Protein AF-A0A800AKM1-F1 (afdb_monomer)

Mean predicted aligned error: 8.2 Å

Solvent-accessible surface area (backbone atoms only — not comparable to full-atom values): 14884 Å² total; per-residue (Å²): 132,35,67,50,75,51,67,77,38,94,88,41,55,64,70,15,42,35,46,39,37,34,34,25,78,61,28,15,36,82,91,39,44,67,46,54,63,20,45,34,37,32,34,40,69,35,81,73,44,65,66,60,54,80,72,80,55,94,76,37,66,27,38,60,58,24,39,30,32,29,85,28,38,51,48,81,58,61,96,86,39,50,64,73,61,65,29,60,62,60,44,66,79,88,56,79,90,88,90,61,60,23,49,79,62,68,35,78,91,68,40,27,38,55,48,74,64,94,48,16,32,39,18,38,38,55,48,52,96,59,78,55,46,80,48,75,54,68,65,62,72,52,56,74,61,56,70,59,29,57,78,68,75,43,81,80,78,78,84,47,78,48,77,46,79,39,72,83,67,92,68,99,74,85,71,73,49,76,47,68,15,40,42,49,62,89,60,86,48,53,68,74,65,45,76,49,74,62,96,29,20,38,37,38,38,37,52,42,98,82,79,40,56,33,38,40,38,34,41,37,87,97,52,72,63,21,60,56,98,90,45,76,46,65,48,35,28,40,39,34,48,80,94,46,75,48,77,36,68,47,75,82,88,82,133

Sequence (255 aa):
MGIGLRRQHFLDAAENVQIRFKSSPFGRQSHGHDPHNSFTLNAYGDALLVNCVYRDWHGSDFHTKWCWSTKAHNAMLVNGEGQKPHSPDPFGNIVAWDFQEGADYAAESTQSLALEQEKAGVMIHYSAPEPLCFRQWSGYEPEIDEDYLESTNRPGFPMQWHLEASTSTKHEYMFVLTVLRLYRKGQQLESAPQTEQNDTAILLRVPSADDAMVTIALRKPGVTQASISGLEFTHFAIARKGEQEWRLAGKQVGE

Radius of gyration: 19.57 Å; Cα contacts (8 Å, |Δi|>4): 539; chains: 1; bounding box: 41×42×56 Å

Foldseek 3Di:
DDKDWDWPDDPALQAIKIKIADQDLQACADVNLAHHRFMWIDGRNGGEADFQADDLDPPDPQNPVPNSANQRTRDDDDVNHGDDGNDRHRDDDDFDDDDAAFDDDDDLVQQWDKDDDDWKIKIKHKDWPDRWDKDKDKAGVVHDPVVSCVVVVHDDDDIDMGMDTHDPDDDPDIDMDIHIHMGTPPDHGDDDWDWDDDPFWIWIWGQHPVRWIKIKIATDPPHQWGDDPHDIDRARMWIDTDPDIDGGHGDPPDD

Structure (mmCIF, N/CA/C/O backbone):
data_AF-A0A800AKM1-F1
#
_entry.id   AF-A0A800AKM1-F1
#
loop_
_atom_site.group_PDB
_atom_site.id
_atom_site.type_symbol
_atom_site.label_atom_id
_atom_site.label_alt_id
_atom_site.label_comp_id
_atom_site.label_asym_id
_atom_site.label_entity_id
_atom_site.label_seq_id
_atom_site.pdbx_PDB_ins_code
_atom_site.Cartn_x
_atom_site.Cartn_y
_atom_site.Cartn_z
_atom_site.occupancy
_atom_site.B_iso_or_equiv
_atom_site.auth_seq_id
_atom_site.auth_comp_id
_atom_site.auth_asym_id
_atom_site.auth_atom_id
_atom_site.pdbx_PDB_model_num
ATOM 1 N N . MET A 1 1 ? -15.721 -7.445 -12.179 1.00 37.81 1 MET A N 1
ATOM 2 C CA . MET A 1 1 ? -14.581 -6.513 -12.053 1.00 37.81 1 MET A CA 1
ATOM 3 C C . MET A 1 1 ? -14.705 -5.844 -10.690 1.00 37.81 1 MET A C 1
ATOM 5 O O . MET A 1 1 ? -15.687 -5.149 -10.486 1.00 37.81 1 MET A O 1
ATOM 9 N N . GLY A 1 2 ? -13.822 -6.136 -9.732 1.00 39.88 2 GLY A N 1
ATOM 10 C CA . GLY A 1 2 ? -13.833 -5.498 -8.408 1.00 39.88 2 GLY A CA 1
ATOM 11 C C . GLY A 1 2 ? -12.646 -4.550 -8.280 1.00 39.88 2 GLY A C 1
ATOM 12 O O . GLY A 1 2 ? -11.602 -4.900 -7.738 1.00 39.88 2 GLY A O 1
ATOM 13 N N . ILE A 1 3 ? -12.779 -3.376 -8.892 1.00 49.47 3 ILE A N 1
ATOM 14 C CA . ILE A 1 3 ? -11.797 -2.293 -8.807 1.00 49.47 3 ILE A CA 1
ATOM 15 C C . ILE A 1 3 ? -12.476 -1.163 -8.044 1.00 49.47 3 ILE A C 1
ATOM 17 O O . ILE A 1 3 ? -13.480 -0.626 -8.506 1.00 49.47 3 ILE A O 1
ATOM 21 N N . GLY A 1 4 ? -11.939 -0.824 -6.876 1.00 42.06 4 GLY A N 1
ATOM 22 C CA . GLY A 1 4 ? -12.316 0.387 -6.160 1.00 42.06 4 GLY A CA 1
ATOM 23 C C . GLY A 1 4 ? -11.470 1.539 -6.681 1.00 42.06 4 GLY A C 1
ATOM 24 O O . GLY A 1 4 ? -10.244 1.467 -6.626 1.00 42.06 4 GLY A O 1
ATOM 25 N N . LEU A 1 5 ? -12.105 2.585 -7.203 1.00 45.66 5 LEU A N 1
ATOM 26 C CA . LEU A 1 5 ? -11.439 3.840 -7.527 1.00 45.66 5 LEU A CA 1
ATOM 27 C C . LEU A 1 5 ? -12.158 4.964 -6.796 1.00 45.66 5 LEU A C 1
ATOM 29 O O . LEU A 1 5 ? -13.347 5.176 -7.022 1.00 45.66 5 LEU A O 1
ATOM 33 N N . ARG A 1 6 ? -11.434 5.704 -5.961 1.00 48.22 6 ARG A N 1
ATOM 34 C CA . ARG A 1 6 ? -11.946 6.936 -5.355 1.00 48.22 6 ARG A CA 1
ATOM 35 C C . ARG A 1 6 ? -11.083 8.103 -5.803 1.00 48.22 6 ARG A C 1
ATOM 37 O O . ARG A 1 6 ? -9.862 7.983 -5.834 1.00 48.22 6 ARG A O 1
ATOM 44 N N . ARG A 1 7 ? -11.738 9.200 -6.174 1.00 52.03 7 ARG A N 1
ATOM 45 C CA . ARG A 1 7 ? -11.140 10.501 -6.487 1.00 52.03 7 ARG A CA 1
ATOM 46 C C . ARG A 1 7 ? -11.876 11.556 -5.678 1.00 52.03 7 ARG A C 1
ATOM 48 O O . ARG A 1 7 ? -13.099 11.465 -5.580 1.00 52.03 7 ARG A O 1
ATOM 55 N N . GLN A 1 8 ? -11.155 12.508 -5.098 1.00 44.38 8 GLN A N 1
ATOM 56 C CA . GLN A 1 8 ? -11.785 13.606 -4.355 1.00 44.38 8 GLN A CA 1
ATOM 57 C C . GLN A 1 8 ? -12.126 14.792 -5.265 1.00 44.38 8 GLN A C 1
ATOM 59 O O . GLN A 1 8 ? -13.201 15.367 -5.130 1.00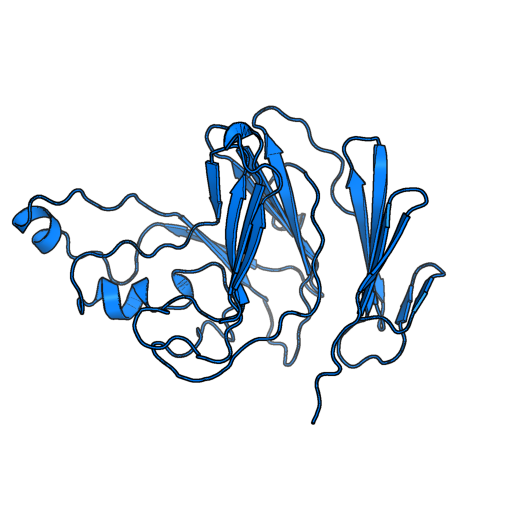 44.38 8 GLN A O 1
ATOM 64 N N . HIS A 1 9 ? -11.285 15.081 -6.265 1.00 54.66 9 HIS A N 1
ATOM 65 C CA . HIS A 1 9 ? -11.492 16.191 -7.196 1.00 54.66 9 HIS A CA 1
ATOM 66 C C . HIS A 1 9 ? -11.367 15.711 -8.644 1.00 54.66 9 HIS A C 1
ATOM 68 O O . HIS A 1 9 ? -10.367 15.123 -9.048 1.00 54.66 9 HIS A O 1
ATOM 74 N N . PHE A 1 10 ? -12.420 15.926 -9.436 1.00 57.34 10 PHE A N 1
ATOM 75 C CA . PHE A 1 10 ? -12.497 15.428 -10.815 1.00 57.34 10 PHE A CA 1
ATOM 76 C C . PHE A 1 10 ? -11.868 16.368 -11.850 1.00 57.34 10 PHE A C 1
ATOM 78 O O . PHE A 1 10 ? -11.570 15.925 -12.956 1.00 57.34 10 PHE A O 1
ATOM 85 N N . LEU A 1 11 ? -11.706 17.647 -11.502 1.00 64.50 11 LEU A N 1
ATOM 86 C CA . LEU A 1 11 ? -11.365 18.712 -12.449 1.00 64.50 11 LEU A CA 1
ATOM 87 C C . LEU A 1 11 ? -9.939 19.245 -12.286 1.00 64.50 11 LEU A C 1
ATOM 89 O O . LEU A 1 11 ? -9.427 19.848 -13.223 1.00 64.50 11 LEU A O 1
ATOM 93 N N . ASP A 1 12 ? -9.296 18.995 -11.144 1.00 73.81 12 ASP A N 1
ATOM 94 C CA . ASP A 1 12 ? -7.934 19.449 -10.875 1.00 73.81 12 ASP A CA 1
ATOM 95 C C . ASP A 1 12 ? -7.101 18.327 -10.251 1.00 73.81 12 ASP A C 1
ATOM 97 O O . ASP A 1 12 ? -7.415 17.818 -9.173 1.00 73.81 12 ASP A O 1
ATOM 101 N N . ALA A 1 13 ? -6.038 17.926 -10.948 1.00 70.88 13 ALA A N 1
ATOM 102 C CA . ALA A 1 13 ? -5.114 16.909 -10.467 1.00 70.88 13 ALA A CA 1
ATOM 103 C C . ALA A 1 13 ? -4.298 17.390 -9.257 1.00 70.88 13 ALA A C 1
ATOM 105 O O . ALA A 1 13 ? -3.941 16.556 -8.426 1.00 70.88 13 ALA A O 1
ATOM 106 N N . ALA A 1 14 ? -4.046 18.698 -9.130 1.00 80.94 14 ALA A N 1
ATOM 107 C CA . ALA A 1 14 ? -3.310 19.284 -8.009 1.00 80.94 14 ALA A CA 1
ATOM 108 C C . ALA A 1 14 ? -4.077 19.188 -6.681 1.00 80.94 14 ALA A C 1
ATOM 110 O O . ALA A 1 14 ? -3.456 19.171 -5.623 1.00 80.94 14 ALA A O 1
ATOM 111 N N . GLU A 1 15 ? -5.402 19.047 -6.737 1.00 81.69 15 GLU A N 1
ATOM 112 C CA . GLU A 1 15 ? -6.273 18.841 -5.573 1.00 81.69 15 GLU A CA 1
ATOM 113 C C . GLU A 1 15 ? -6.705 17.378 -5.414 1.00 81.69 15 GLU A C 1
ATOM 115 O O . GLU A 1 15 ? -7.356 17.002 -4.442 1.00 81.69 15 GLU A O 1
ATOM 120 N N . ASN A 1 16 ? -6.378 16.515 -6.376 1.00 82.25 16 ASN A N 1
ATOM 121 C CA . ASN A 1 16 ? -6.933 15.174 -6.406 1.00 82.25 16 ASN A CA 1
ATOM 122 C C . ASN A 1 16 ? -6.105 14.178 -5.588 1.00 82.25 16 ASN A C 1
ATOM 124 O O . ASN A 1 16 ? -4.921 13.960 -5.839 1.00 82.25 16 ASN A O 1
ATOM 128 N N . VAL A 1 17 ? -6.795 13.465 -4.702 1.00 84.00 17 VAL A N 1
ATOM 129 C CA . VAL A 1 17 ? -6.324 12.222 -4.091 1.00 84.00 17 VAL A CA 1
ATOM 130 C C . VAL A 1 17 ? -6.993 11.044 -4.786 1.00 84.00 17 VAL A C 1
ATOM 132 O O . VAL A 1 17 ? -8.223 10.971 -4.858 1.00 84.00 17 VAL A O 1
ATOM 135 N N . GLN A 1 18 ? -6.186 10.106 -5.276 1.00 85.56 18 GLN A N 1
ATOM 136 C CA . GLN A 1 18 ? -6.641 8.895 -5.940 1.00 85.56 18 GLN A CA 1
ATOM 137 C C . GLN A 1 18 ? -6.037 7.647 -5.302 1.00 85.56 18 GLN A C 1
ATOM 139 O O . GLN A 1 18 ? -4.836 7.410 -5.402 1.00 85.56 18 GLN A O 1
ATOM 144 N N . ILE A 1 19 ? -6.905 6.782 -4.779 1.00 84.25 19 ILE A N 1
ATOM 145 C CA . ILE A 1 19 ? -6.558 5.394 -4.472 1.00 84.25 19 ILE A CA 1
ATOM 146 C C . ILE A 1 19 ? -7.228 4.461 -5.475 1.00 84.25 19 ILE A C 1
ATOM 148 O O . ILE A 1 19 ? -8.405 4.621 -5.825 1.00 84.25 19 ILE A O 1
ATOM 152 N N . ARG A 1 20 ? -6.468 3.476 -5.944 1.00 84.12 20 ARG A N 1
ATOM 153 C CA . ARG A 1 20 ? -6.986 2.329 -6.688 1.00 84.12 20 ARG A CA 1
ATOM 154 C C . ARG A 1 20 ? -6.748 1.095 -5.845 1.00 84.12 20 ARG A C 1
ATOM 156 O O . ARG A 1 20 ? -5.619 0.884 -5.432 1.00 84.12 20 ARG A O 1
ATOM 163 N N . PHE A 1 21 ? -7.774 0.279 -5.654 1.00 82.75 21 PHE A N 1
ATOM 164 C CA . PHE A 1 21 ? -7.654 -1.038 -5.041 1.00 82.75 21 PHE A CA 1
ATOM 165 C C . PHE A 1 21 ? -8.191 -2.101 -5.985 1.00 82.75 21 PHE A C 1
ATOM 167 O O . PHE A 1 21 ? -9.214 -1.886 -6.648 1.00 82.75 21 PHE A O 1
ATOM 174 N N . LYS A 1 22 ? -7.544 -3.263 -6.021 1.00 80.81 22 LYS A N 1
ATOM 175 C CA . LYS A 1 22 ? -8.026 -4.409 -6.790 1.00 80.81 22 LYS A CA 1
ATOM 176 C C . LYS A 1 22 ? -8.405 -5.568 -5.879 1.00 80.81 22 LYS A C 1
ATOM 178 O O . LYS A 1 22 ? -7.569 -6.112 -5.177 1.00 80.81 22 LYS A O 1
ATOM 183 N N . SER A 1 23 ? -9.646 -6.027 -5.992 1.00 77.69 23 SER A N 1
ATOM 184 C CA . SER A 1 23 ? -10.127 -7.287 -5.418 1.00 77.69 23 SER A CA 1
ATOM 185 C C . SER A 1 23 ? -11.140 -7.890 -6.385 1.00 77.69 23 SER A C 1
ATOM 187 O O . SER A 1 23 ? -12.308 -7.512 -6.410 1.00 77.69 23 SER A O 1
ATOM 189 N N . SER A 1 24 ? -10.669 -8.731 -7.305 1.00 72.00 24 SER A N 1
ATOM 190 C CA . SER A 1 24 ? -11.474 -9.199 -8.437 1.00 72.00 24 SER A CA 1
ATOM 191 C C . SER A 1 24 ? -11.933 -10.648 -8.246 1.00 72.00 24 SER A C 1
ATOM 193 O O . SER A 1 24 ? -11.120 -11.478 -7.868 1.00 72.00 24 SER A O 1
ATOM 195 N N . PRO A 1 25 ? -13.170 -11.019 -8.615 1.00 67.44 25 PRO A N 1
ATOM 196 C CA . PRO A 1 25 ? -13.551 -12.431 -8.694 1.00 67.44 25 PRO A CA 1
ATOM 197 C C . PRO A 1 25 ? -12.937 -13.154 -9.910 1.00 67.44 25 PRO A C 1
ATOM 199 O O . PRO A 1 25 ? -13.100 -14.356 -10.051 1.00 67.44 25 PRO A O 1
ATOM 202 N N . PHE A 1 26 ? -12.255 -12.430 -10.806 1.00 68.25 26 PHE A N 1
ATOM 203 C CA . PHE A 1 26 ? -11.661 -12.966 -12.042 1.00 68.25 26 PHE A CA 1
ATOM 204 C C . PHE A 1 26 ? -10.155 -13.245 -11.936 1.00 68.25 26 PHE A C 1
ATOM 206 O O . PHE A 1 26 ? -9.472 -13.374 -12.954 1.00 68.25 26 PHE A O 1
ATOM 213 N N . GLY A 1 27 ? -9.612 -13.272 -10.721 1.00 73.19 27 GLY A N 1
ATOM 214 C CA . GLY A 1 27 ? -8.198 -13.556 -10.544 1.00 73.19 27 GL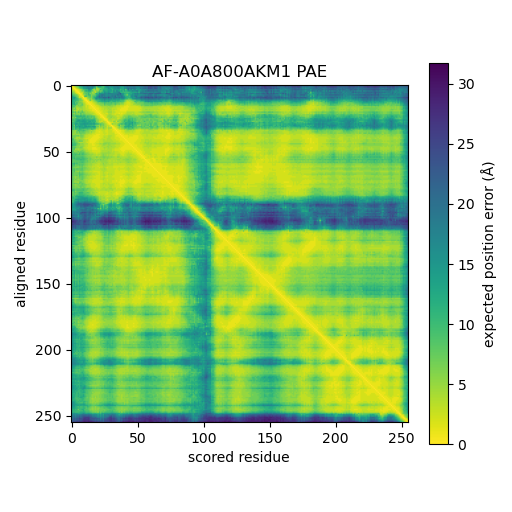Y A CA 1
ATOM 215 C C . GLY A 1 27 ? -7.267 -12.491 -11.146 1.00 73.19 27 GLY A C 1
ATOM 216 O O . GLY A 1 27 ? -7.590 -11.295 -11.266 1.00 73.19 27 GLY A O 1
ATOM 217 N N . ARG A 1 28 ? -6.111 -12.981 -11.597 1.00 78.88 28 ARG A N 1
ATOM 218 C CA . ARG A 1 28 ? -5.013 -12.247 -12.242 1.00 78.88 28 ARG A CA 1
ATOM 219 C C . ARG A 1 28 ? -4.829 -12.628 -13.716 1.00 78.88 28 ARG A C 1
ATOM 221 O O . ARG A 1 28 ? -3.725 -12.586 -14.254 1.00 78.88 28 ARG A O 1
ATOM 228 N N . GLN A 1 29 ? -5.901 -13.083 -14.358 1.00 70.12 29 GLN A N 1
ATOM 229 C CA . GLN A 1 29 ? -5.844 -13.637 -15.710 1.00 70.12 29 GLN A CA 1
ATOM 230 C C . GLN A 1 29 ? -5.516 -12.591 -16.779 1.00 70.12 29 GLN A C 1
ATOM 232 O O . GLN A 1 29 ? -5.869 -11.416 -16.653 1.00 70.12 29 GLN A O 1
ATOM 237 N N . SER A 1 30 ? -4.915 -13.056 -17.882 1.00 76.00 30 SER A N 1
ATOM 238 C CA . SER A 1 30 ? -4.600 -12.232 -19.056 1.00 76.00 30 SER A CA 1
ATOM 239 C C . SER A 1 30 ? -3.842 -10.957 -18.645 1.00 76.00 30 SER A C 1
ATOM 241 O O . SER A 1 30 ? -2.867 -11.051 -17.908 1.00 76.00 30 SER A O 1
ATOM 243 N N . HIS A 1 31 ? -4.297 -9.776 -19.063 1.00 70.19 31 HIS A N 1
ATOM 244 C CA . HIS A 1 31 ? -3.697 -8.478 -18.735 1.00 70.19 31 HIS A CA 1
ATOM 245 C C . HIS A 1 31 ? -3.931 -8.001 -17.291 1.00 70.19 31 HIS A C 1
ATOM 247 O O . HIS A 1 31 ? -3.499 -6.913 -16.920 1.00 70.19 31 HIS A O 1
ATOM 253 N N . GLY A 1 32 ? -4.619 -8.778 -16.455 1.00 67.06 32 GLY A N 1
ATOM 254 C CA . GLY A 1 32 ? -4.930 -8.424 -15.075 1.00 67.06 32 GLY A CA 1
ATOM 255 C C . GLY A 1 32 ? -3.815 -8.750 -14.083 1.00 67.06 32 GLY A C 1
ATOM 256 O O . GLY A 1 32 ? -4.123 -9.371 -13.071 1.00 67.06 32 GLY A O 1
ATOM 257 N N . HIS A 1 33 ? -2.567 -8.343 -14.328 1.00 75.50 33 HIS A N 1
ATOM 258 C CA . HIS A 1 33 ? -1.404 -8.791 -13.541 1.00 75.50 33 HIS A CA 1
ATOM 259 C C . HIS A 1 33 ? -1.459 -8.411 -12.054 1.00 75.50 33 HIS A C 1
ATOM 261 O O . HIS A 1 33 ? -0.964 -9.171 -11.223 1.00 75.50 33 HIS A O 1
ATOM 267 N N . ASP A 1 34 ? -2.088 -7.285 -11.711 1.00 80.88 34 ASP A N 1
ATOM 268 C CA . ASP A 1 34 ? -2.180 -6.792 -10.336 1.00 80.88 34 ASP A CA 1
ATOM 269 C C . ASP A 1 34 ? -2.697 -7.885 -9.375 1.00 80.88 34 ASP A C 1
ATOM 271 O O . ASP A 1 34 ? -3.777 -8.447 -9.628 1.00 80.88 34 ASP A O 1
ATOM 275 N N . PRO A 1 35 ? -1.967 -8.202 -8.287 1.00 84.06 35 PRO A N 1
ATOM 276 C CA . PRO A 1 35 ? -2.413 -9.150 -7.279 1.00 84.06 35 PRO A CA 1
ATOM 277 C C . PRO A 1 35 ? -3.640 -8.617 -6.545 1.00 84.06 35 PRO A C 1
ATOM 279 O O . PRO A 1 35 ? -3.915 -7.414 -6.511 1.00 84.06 35 PRO A O 1
ATOM 282 N N . HIS A 1 36 ? -4.410 -9.523 -5.960 1.00 83.38 36 HIS A N 1
ATOM 283 C CA . HIS A 1 36 ? -5.564 -9.139 -5.167 1.00 83.38 36 HIS A CA 1
ATOM 284 C C . HIS A 1 36 ? -5.126 -8.415 -3.905 1.00 83.38 36 HIS A C 1
ATOM 286 O O . HIS A 1 36 ? -4.078 -8.703 -3.333 1.00 83.38 36 HIS A O 1
ATOM 292 N N . ASN A 1 37 ? -5.953 -7.477 -3.479 1.00 83.38 37 ASN A N 1
ATOM 293 C CA . ASN A 1 37 ? -5.693 -6.551 -2.396 1.00 83.38 37 ASN A CA 1
ATOM 294 C C . ASN A 1 37 ? -4.449 -5.674 -2.597 1.00 83.38 37 ASN A C 1
ATOM 296 O O . ASN A 1 37 ? -3.893 -5.163 -1.628 1.00 83.38 37 ASN A O 1
ATOM 300 N N . SER A 1 38 ? -4.036 -5.478 -3.854 1.00 88.88 38 SER A N 1
ATOM 301 C CA . SER A 1 38 ? -3.050 -4.460 -4.200 1.00 88.88 38 SER A CA 1
ATOM 302 C C . SER A 1 38 ? -3.677 -3.082 -4.309 1.00 88.88 38 SER A C 1
ATOM 304 O O . SER A 1 38 ? -4.880 -2.943 -4.580 1.00 88.88 38 SER A O 1
ATOM 306 N N . PHE A 1 39 ? -2.840 -2.060 -4.145 1.00 90.19 39 PHE A N 1
ATOM 307 C CA . PHE A 1 39 ? -3.255 -0.682 -4.329 1.00 90.19 39 PHE A CA 1
ATOM 308 C C . PHE A 1 39 ? -2.201 0.204 -4.996 1.00 90.19 39 PHE A C 1
ATOM 310 O O . PHE A 1 39 ? -1.014 -0.106 -5.027 1.00 90.19 39 PHE A O 1
ATOM 317 N N . THR A 1 40 ? -2.659 1.333 -5.528 1.00 92.44 40 THR A N 1
ATOM 318 C CA . THR A 1 40 ? -1.804 2.454 -5.941 1.00 92.44 40 THR A CA 1
ATOM 319 C C . THR A 1 40 ? -2.355 3.746 -5.362 1.00 92.44 40 THR A C 1
ATOM 321 O O . THR A 1 40 ? -3.579 3.888 -5.250 1.00 92.44 40 THR A O 1
ATOM 324 N N . LEU A 1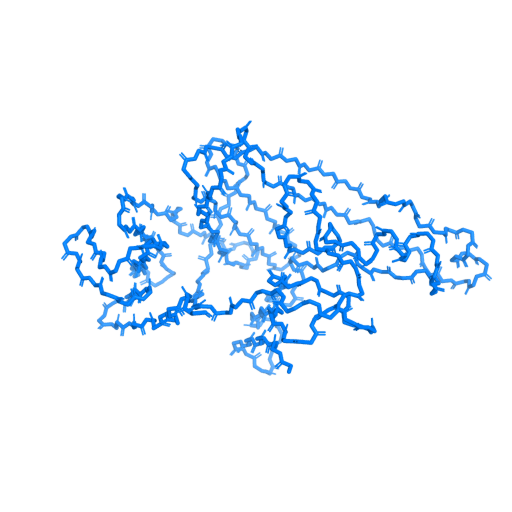 41 ? -1.476 4.698 -5.065 1.00 91.19 41 LEU A N 1
ATOM 325 C CA . LEU A 1 41 ? -1.813 5.973 -4.445 1.00 91.19 41 LEU A CA 1
ATOM 326 C C . LEU A 1 41 ? -1.177 7.132 -5.212 1.00 91.19 41 LEU A C 1
ATOM 328 O O . LEU A 1 41 ? 0.046 7.214 -5.317 1.00 91.19 41 LEU A O 1
ATOM 332 N N . ASN A 1 42 ? -2.020 8.040 -5.692 1.00 90.44 42 ASN A N 1
ATOM 333 C CA . ASN A 1 42 ? -1.612 9.337 -6.222 1.00 90.44 42 ASN A CA 1
ATOM 334 C C . ASN A 1 42 ? -2.249 10.434 -5.368 1.00 90.44 42 ASN A C 1
ATOM 336 O O . ASN A 1 42 ? -3.416 10.304 -4.984 1.00 90.44 42 ASN A O 1
ATOM 340 N N . ALA A 1 43 ? -1.527 11.515 -5.103 1.00 89.94 43 ALA A N 1
ATOM 341 C CA . ALA A 1 43 ? -2.051 12.657 -4.364 1.00 89.94 43 ALA A CA 1
ATOM 342 C C . ALA A 1 43 ? -1.441 13.959 -4.879 1.00 89.94 43 ALA A C 1
ATOM 344 O O . ALA A 1 43 ? -0.254 14.014 -5.187 1.00 89.94 43 ALA A O 1
ATOM 345 N N . TYR A 1 44 ? -2.273 14.993 -4.985 1.00 90.62 44 TYR A N 1
ATOM 346 C CA . TYR A 1 44 ? -1.887 16.364 -5.333 1.00 90.62 44 TYR A CA 1
ATOM 347 C C . TYR A 1 44 ? -1.004 16.488 -6.586 1.00 90.62 44 TYR A C 1
ATOM 349 O O . TYR A 1 44 ? -0.102 17.321 -6.672 1.00 90.62 44 TYR A O 1
ATOM 357 N N . GLY A 1 45 ? -1.275 15.645 -7.584 1.00 88.38 45 GLY A N 1
ATOM 358 C CA . GLY A 1 45 ? -0.558 15.622 -8.857 1.00 88.38 45 GLY A CA 1
ATOM 359 C C . GLY A 1 45 ? 0.684 14.728 -8.893 1.00 88.38 45 GLY A C 1
ATOM 360 O O . GLY A 1 45 ? 1.252 14.590 -9.975 1.00 88.38 45 GLY A O 1
ATOM 361 N N . ASP A 1 46 ? 1.052 14.086 -7.782 1.00 91.44 46 ASP A N 1
ATOM 362 C CA . ASP A 1 46 ? 2.192 13.171 -7.698 1.00 91.44 46 ASP A CA 1
ATOM 363 C C . ASP A 1 46 ? 1.765 11.708 -7.572 1.00 91.44 46 ASP A C 1
ATOM 365 O O . ASP A 1 46 ? 0.742 11.364 -6.969 1.00 91.44 46 ASP A O 1
ATOM 369 N N . ALA A 1 47 ? 2.602 10.833 -8.129 1.00 91.62 47 ALA A N 1
ATOM 370 C CA . ALA A 1 47 ? 2.494 9.393 -7.967 1.00 91.62 47 ALA A CA 1
ATOM 371 C C . ALA A 1 47 ? 3.342 8.951 -6.764 1.00 91.62 47 ALA A C 1
ATOM 373 O O . ALA A 1 47 ? 4.573 8.964 -6.823 1.00 91.62 47 ALA A O 1
ATOM 374 N N . LEU A 1 48 ? 2.670 8.593 -5.666 1.00 90.62 48 LEU A N 1
ATOM 375 C CA . LEU A 1 48 ? 3.314 8.281 -4.388 1.00 90.62 48 LEU A CA 1
ATOM 376 C C . LEU A 1 48 ? 3.621 6.787 -4.274 1.00 90.62 48 LEU A C 1
ATOM 378 O O . LEU A 1 48 ? 4.777 6.401 -4.150 1.00 90.62 48 LEU A O 1
ATOM 382 N N . LEU A 1 49 ? 2.591 5.938 -4.363 1.00 92.94 49 LEU A N 1
ATOM 383 C CA . LEU A 1 49 ? 2.727 4.480 -4.283 1.00 92.94 49 LEU A CA 1
ATOM 384 C C . LEU A 1 49 ? 2.289 3.870 -5.612 1.00 92.94 49 LEU A C 1
ATOM 386 O O . LEU A 1 49 ? 1.096 3.806 -5.925 1.00 92.94 49 LEU A O 1
ATOM 390 N N . VAL A 1 50 ? 3.265 3.455 -6.413 1.00 92.00 50 VAL A N 1
ATOM 391 C CA . VAL A 1 50 ? 3.067 2.983 -7.788 1.00 92.00 50 VAL A CA 1
ATOM 392 C C . VAL A 1 50 ? 3.318 1.485 -7.908 1.00 92.00 50 VAL A C 1
ATOM 394 O O . VAL A 1 50 ? 3.957 0.881 -7.051 1.00 92.00 50 VAL A O 1
ATOM 397 N N . ASN A 1 51 ? 2.825 0.883 -8.989 1.00 92.31 51 ASN A N 1
ATOM 398 C CA . ASN A 1 51 ? 3.260 -0.455 -9.378 1.00 92.31 51 ASN A CA 1
ATOM 399 C C . ASN A 1 51 ? 4.586 -0.351 -10.141 1.00 92.31 51 ASN A C 1
ATOM 401 O O . ASN A 1 51 ? 4.769 0.533 -10.981 1.00 92.31 51 ASN A O 1
ATOM 405 N N . CYS A 1 52 ? 5.483 -1.293 -9.889 1.00 90.56 52 CYS A N 1
ATOM 406 C CA . CYS A 1 52 ? 6.804 -1.368 -10.498 1.00 90.56 52 CYS A CA 1
ATOM 407 C C . CYS A 1 52 ? 6.799 -2.326 -11.693 1.00 90.56 52 CYS A C 1
ATOM 409 O O . CYS A 1 52 ? 7.438 -3.374 -11.682 1.00 90.56 52 CYS A O 1
ATOM 411 N N . VAL A 1 53 ? 5.993 -1.990 -12.705 1.00 90.50 53 VAL A N 1
ATOM 412 C CA . VAL A 1 53 ? 5.611 -2.897 -13.805 1.00 90.50 53 VAL A CA 1
ATOM 413 C C . VAL A 1 53 ? 5.857 -2.297 -15.192 1.00 90.50 53 VAL A C 1
ATOM 415 O O . VAL A 1 53 ? 5.089 -2.539 -16.128 1.00 90.50 53 VAL A O 1
ATOM 418 N N . TYR A 1 54 ? 6.930 -1.511 -15.346 1.00 89.38 54 TYR A N 1
ATOM 419 C CA . TYR A 1 54 ? 7.452 -1.205 -16.682 1.00 89.38 54 TYR A CA 1
ATOM 420 C C . TYR A 1 54 ? 7.687 -2.505 -17.450 1.00 89.38 54 TYR A C 1
ATOM 422 O O . TYR A 1 54 ? 7.934 -3.542 -16.848 1.00 89.38 54 TYR A O 1
ATOM 430 N N . ARG A 1 55 ? 7.554 -2.472 -18.776 1.00 88.62 55 ARG A N 1
ATOM 431 C CA . ARG A 1 55 ? 7.676 -3.670 -19.609 1.00 88.62 55 ARG A CA 1
ATOM 432 C C . ARG A 1 55 ? 8.630 -3.421 -20.758 1.00 88.62 55 ARG A C 1
ATOM 434 O O . ARG A 1 55 ? 8.390 -2.533 -21.585 1.00 88.62 55 ARG A O 1
ATOM 441 N N . ASP A 1 56 ? 9.658 -4.249 -20.809 1.00 89.88 56 ASP A N 1
ATOM 442 C CA . ASP A 1 56 ? 10.568 -4.457 -21.930 1.00 89.88 56 ASP A CA 1
ATOM 443 C C . ASP A 1 56 ? 9.789 -5.114 -23.078 1.00 89.88 56 ASP A C 1
ATOM 445 O O . ASP A 1 56 ? 9.035 -4.424 -23.773 1.00 89.88 56 ASP A O 1
ATOM 449 N N . TRP A 1 57 ? 9.853 -6.428 -23.253 1.00 91.38 57 TRP A N 1
ATOM 450 C CA . TRP A 1 57 ? 9.064 -7.152 -24.237 1.00 91.38 57 TRP A CA 1
ATOM 451 C C . TRP A 1 57 ? 8.205 -8.230 -23.590 1.00 91.38 57 TRP A C 1
ATOM 453 O O . TRP A 1 57 ? 8.421 -8.696 -22.474 1.00 91.38 57 TRP A O 1
ATOM 463 N N . HIS A 1 58 ? 7.129 -8.586 -24.284 1.00 90.62 58 HIS A N 1
ATOM 464 C CA . HIS A 1 58 ? 6.176 -9.538 -23.743 1.00 90.62 58 HIS A CA 1
ATOM 465 C C . HIS A 1 58 ? 6.782 -10.941 -23.676 1.00 90.62 58 HIS A C 1
ATOM 467 O O . HIS A 1 58 ? 6.994 -11.568 -24.707 1.00 90.62 58 HIS A O 1
ATOM 473 N N . GLY A 1 59 ? 6.954 -11.449 -22.459 1.00 90.19 59 GLY A N 1
ATOM 474 C CA . GLY A 1 59 ? 7.417 -12.817 -22.222 1.00 90.19 59 GLY A CA 1
ATOM 475 C C . GLY A 1 59 ? 8.900 -12.913 -21.880 1.00 90.19 59 GLY A C 1
ATOM 476 O O . GLY A 1 59 ? 9.384 -14.027 -21.710 1.00 90.19 59 GLY A O 1
ATOM 477 N N . SER A 1 60 ? 9.592 -11.778 -21.734 1.00 94.00 60 SER A N 1
ATOM 478 C CA . SER A 1 60 ? 10.947 -11.745 -21.190 1.00 94.00 60 SER A CA 1
ATOM 479 C C . SER A 1 60 ? 10.998 -12.280 -19.755 1.00 94.00 60 SER A C 1
ATOM 481 O O . SER A 1 60 ? 9.975 -12.417 -19.065 1.00 94.00 60 SER A O 1
ATOM 483 N N . ASP A 1 61 ? 12.210 -12.545 -19.278 1.00 94.81 61 ASP A N 1
ATOM 484 C CA . ASP A 1 61 ? 12.445 -12.927 -17.889 1.00 94.81 61 ASP A CA 1
ATOM 485 C C . ASP A 1 61 ? 12.004 -11.824 -16.917 1.00 94.81 61 ASP A C 1
ATOM 487 O O . ASP A 1 61 ? 11.290 -12.117 -15.958 1.00 94.81 61 ASP A O 1
ATOM 491 N N . PHE A 1 62 ? 12.325 -10.558 -17.198 1.00 94.56 62 PHE A N 1
ATOM 492 C CA . PHE A 1 62 ? 11.832 -9.418 -16.422 1.00 94.56 62 PHE A CA 1
ATOM 493 C C . PHE A 1 62 ? 10.301 -9.358 -16.411 1.00 94.56 62 PHE A C 1
ATOM 495 O O . PHE A 1 62 ? 9.675 -9.320 -15.350 1.00 94.56 62 PHE A O 1
ATOM 502 N N . HIS A 1 63 ? 9.656 -9.458 -17.573 1.00 92.94 63 HIS A N 1
ATOM 503 C CA . HIS A 1 63 ? 8.201 -9.419 -17.654 1.00 92.94 63 HIS A CA 1
ATOM 504 C C . HIS A 1 63 ? 7.541 -10.547 -16.851 1.00 92.94 63 HIS A C 1
ATOM 506 O O . HIS A 1 63 ? 6.598 -10.310 -16.092 1.00 92.94 63 HIS A O 1
ATOM 512 N N . THR A 1 64 ? 8.032 -11.775 -17.008 1.00 92.06 64 THR A N 1
ATOM 513 C CA . THR A 1 64 ? 7.381 -12.967 -16.453 1.00 92.06 64 THR A CA 1
ATOM 514 C C . THR A 1 64 ? 7.697 -13.206 -14.979 1.00 92.06 64 THR A C 1
ATOM 516 O O . THR A 1 64 ? 6.825 -13.664 -14.237 1.00 92.06 64 THR A O 1
ATOM 519 N N . LYS A 1 65 ? 8.917 -12.880 -14.536 1.00 93.19 65 LYS A N 1
ATOM 520 C CA . LYS A 1 65 ? 9.389 -13.133 -13.166 1.00 93.19 65 LYS A CA 1
ATOM 521 C C . LYS A 1 65 ? 9.250 -11.911 -12.262 1.00 93.19 65 LYS A C 1
ATOM 523 O O . LYS A 1 65 ? 9.007 -12.092 -11.073 1.00 93.19 65 LYS A O 1
ATOM 528 N N . TRP A 1 66 ? 9.319 -10.692 -12.806 1.00 93.56 66 TRP A N 1
ATOM 529 C CA . TRP A 1 66 ? 9.145 -9.460 -12.035 1.00 93.56 66 TRP A CA 1
ATOM 530 C C . TRP A 1 66 ? 7.762 -8.835 -12.213 1.00 93.56 66 TRP A C 1
ATOM 532 O O . TRP A 1 66 ? 7.004 -8.780 -11.242 1.00 93.56 66 TRP A O 1
ATOM 542 N N . CYS A 1 67 ? 7.381 -8.404 -13.424 1.00 92.06 67 CYS A N 1
ATOM 543 C CA . CYS A 1 67 ? 6.147 -7.623 -13.621 1.00 92.06 67 CYS A CA 1
ATOM 544 C C . CYS A 1 67 ? 4.877 -8.394 -13.239 1.00 92.06 67 CYS A C 1
ATOM 546 O O . CYS A 1 67 ? 3.867 -7.795 -12.874 1.00 92.06 67 CYS A O 1
ATOM 548 N N . TRP A 1 68 ? 4.901 -9.724 -13.334 1.00 91.38 68 TRP A N 1
ATOM 549 C CA . TRP A 1 68 ? 3.794 -10.582 -12.906 1.00 91.38 68 TRP A CA 1
ATOM 550 C C . TRP A 1 68 ? 3.879 -11.009 -11.438 1.00 91.38 68 TRP A C 1
ATOM 552 O O . TRP A 1 68 ? 2.967 -11.667 -10.931 1.00 91.38 68 TRP A O 1
ATOM 562 N N . SER A 1 69 ? 4.947 -10.662 -10.729 1.00 92.50 69 SER A N 1
ATOM 563 C CA . SER A 1 69 ? 5.109 -10.999 -9.318 1.00 92.50 69 SER A CA 1
ATOM 564 C C . SER A 1 69 ? 4.257 -10.098 -8.423 1.00 92.50 69 SER A C 1
ATOM 566 O O . SER A 1 69 ? 3.856 -8.995 -8.795 1.00 92.50 69 SER A O 1
ATOM 568 N N . THR A 1 70 ? 3.989 -10.558 -7.200 1.00 92.69 70 THR A N 1
ATOM 569 C CA . THR A 1 70 ? 3.365 -9.690 -6.185 1.00 92.69 70 THR A CA 1
ATOM 570 C C . THR A 1 70 ? 4.339 -8.617 -5.691 1.00 92.69 70 THR A C 1
ATOM 572 O O . THR A 1 70 ? 3.900 -7.518 -5.387 1.00 92.69 70 THR A O 1
ATOM 575 N N . LYS A 1 71 ? 5.653 -8.896 -5.711 1.00 92.69 71 LYS A N 1
ATOM 576 C CA . LYS A 1 71 ? 6.727 -7.984 -5.276 1.00 92.69 71 LYS A CA 1
ATOM 577 C C . LYS A 1 71 ? 6.793 -6.685 -6.088 1.00 92.69 71 LYS A C 1
ATOM 579 O O . LYS A 1 71 ? 7.199 -5.657 -5.565 1.00 92.69 71 LYS A O 1
ATOM 584 N N . ALA A 1 72 ? 6.341 -6.718 -7.342 1.00 93.06 72 ALA A N 1
ATOM 585 C CA . ALA A 1 72 ? 6.238 -5.535 -8.195 1.00 93.06 72 ALA A CA 1
ATOM 586 C C . ALA A 1 72 ? 5.034 -4.621 -7.864 1.00 93.06 72 ALA A C 1
ATOM 588 O O . ALA A 1 72 ? 4.812 -3.627 -8.554 1.00 93.06 72 ALA A O 1
ATOM 589 N N . HIS A 1 73 ? 4.226 -4.948 -6.851 1.00 93.81 73 HIS A N 1
ATOM 590 C CA . HIS A 1 73 ? 2.992 -4.239 -6.504 1.00 93.81 73 HIS A CA 1
ATOM 591 C C . HIS A 1 73 ? 2.936 -3.940 -5.001 1.00 93.81 73 HIS A C 1
ATOM 593 O O . HIS A 1 73 ? 3.556 -4.633 -4.199 1.00 93.81 73 HIS A O 1
ATOM 599 N N . ASN A 1 74 ? 2.118 -2.961 -4.599 1.00 93.44 74 ASN A N 1
ATOM 600 C CA . ASN A 1 74 ? 1.858 -2.690 -3.180 1.00 93.44 74 ASN A CA 1
ATOM 601 C C . ASN A 1 74 ? 0.855 -3.719 -2.640 1.00 93.44 74 ASN A C 1
ATOM 603 O O . ASN A 1 74 ? -0.355 -3.489 -2.677 1.00 93.44 74 ASN A O 1
ATOM 607 N N . ALA A 1 75 ? 1.345 -4.888 -2.226 1.00 91.44 75 ALA A N 1
ATOM 608 C CA . ALA A 1 75 ? 0.531 -5.999 -1.746 1.00 91.44 75 ALA A CA 1
ATOM 609 C C . ALA A 1 75 ? 1.288 -6.881 -0.743 1.00 91.44 75 ALA A C 1
ATOM 611 O O . ALA A 1 75 ? 2.512 -6.856 -0.656 1.00 91.44 75 ALA A O 1
ATOM 612 N N . MET A 1 76 ? 0.533 -7.684 0.006 1.00 89.06 76 MET A N 1
ATOM 613 C CA . MET A 1 76 ? 1.074 -8.593 1.013 1.00 89.06 76 MET A CA 1
ATOM 614 C C . MET A 1 76 ? 1.737 -9.824 0.381 1.00 89.06 76 MET A C 1
ATOM 616 O O . MET A 1 76 ? 1.194 -10.423 -0.551 1.00 89.06 76 MET A O 1
ATOM 620 N N . LEU A 1 77 ? 2.867 -10.233 0.959 1.00 91.00 77 LEU A N 1
ATOM 621 C CA . LEU A 1 77 ? 3.479 -11.548 0.773 1.00 91.00 77 LEU A CA 1
ATOM 622 C C . LEU A 1 77 ? 3.202 -12.413 2.007 1.00 91.00 77 LEU A C 1
ATOM 624 O O . LEU A 1 77 ? 3.165 -11.904 3.126 1.00 91.00 77 LEU A O 1
ATOM 628 N N . VAL A 1 78 ? 3.052 -13.722 1.819 1.00 88.56 78 VAL A N 1
ATOM 629 C CA . VAL A 1 78 ? 2.934 -14.690 2.919 1.00 88.56 78 VAL A CA 1
ATOM 630 C C . VAL A 1 78 ? 4.171 -15.571 2.894 1.00 88.56 78 VAL A C 1
ATOM 632 O O . VAL A 1 78 ? 4.418 -16.255 1.908 1.00 88.56 78 VAL A O 1
ATOM 635 N N . ASN A 1 79 ? 4.968 -15.545 3.965 1.00 88.38 79 ASN A N 1
ATOM 636 C CA . ASN A 1 79 ? 6.267 -16.232 4.025 1.00 88.38 79 ASN A CA 1
ATOM 637 C C . ASN A 1 79 ? 7.223 -15.844 2.876 1.00 88.38 79 ASN A C 1
ATOM 639 O O . ASN A 1 79 ? 7.958 -16.685 2.371 1.00 88.38 79 ASN A O 1
ATOM 643 N N . GLY A 1 80 ? 7.189 -14.581 2.438 1.00 89.31 80 GLY A N 1
ATOM 644 C CA . GLY A 1 80 ? 7.983 -14.094 1.302 1.00 89.31 80 GLY A CA 1
ATOM 645 C C . GLY A 1 80 ? 7.428 -14.471 -0.079 1.00 89.31 80 GLY A C 1
ATOM 646 O O . GLY A 1 80 ? 7.966 -14.021 -1.093 1.00 89.31 80 GLY A O 1
ATOM 647 N N . GLU A 1 81 ? 6.331 -15.231 -0.127 1.00 90.12 81 GLU A N 1
ATOM 648 C CA . GLU A 1 81 ? 5.693 -15.684 -1.359 1.00 90.12 81 GLU A CA 1
ATOM 649 C C . GLU A 1 81 ? 4.503 -14.808 -1.747 1.00 90.12 81 GLU A C 1
ATOM 651 O O . GLU A 1 81 ? 3.667 -14.414 -0.928 1.00 90.12 81 GLU A O 1
ATOM 656 N N . GLY A 1 82 ? 4.436 -14.501 -3.040 1.00 88.88 82 GLY A N 1
ATOM 657 C CA . GLY A 1 82 ? 3.344 -13.747 -3.635 1.00 88.88 82 GLY A CA 1
ATOM 658 C C . GLY A 1 82 ? 2.180 -14.632 -4.064 1.00 88.88 82 GLY A C 1
ATOM 659 O O . GLY A 1 82 ? 2.260 -15.856 -4.106 1.00 88.88 82 GLY A O 1
ATOM 660 N N . GLN A 1 83 ? 1.091 -13.995 -4.481 1.00 88.06 83 GLN A N 1
ATOM 661 C CA . GLN A 1 83 ? -0.001 -14.699 -5.147 1.00 88.06 83 GLN A CA 1
ATOM 662 C C . GLN A 1 83 ? 0.481 -15.307 -6.466 1.00 88.06 83 GLN A C 1
ATOM 664 O O . GLN A 1 83 ? 1.310 -14.719 -7.171 1.00 88.06 83 GLN A O 1
ATOM 669 N N . LYS A 1 84 ? -0.106 -16.447 -6.844 1.00 86.00 84 LYS A N 1
ATOM 670 C CA . LYS A 1 84 ? 0.202 -17.131 -8.103 1.00 86.00 84 LYS A CA 1
ATOM 671 C C . LYS A 1 84 ? -0.052 -16.201 -9.306 1.00 86.00 84 LYS A C 1
ATOM 673 O O . LYS A 1 84 ? -1.155 -15.655 -9.428 1.00 86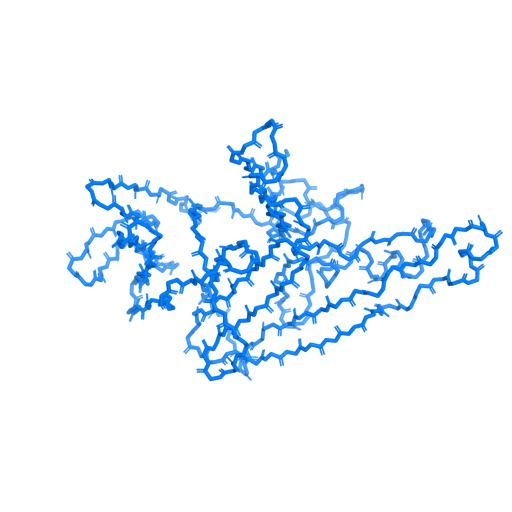.00 84 LYS A O 1
ATOM 678 N N . PRO A 1 85 ? 0.938 -15.979 -10.188 1.00 84.94 85 PRO A N 1
ATOM 679 C CA . PRO A 1 85 ? 0.744 -15.231 -11.430 1.00 84.94 85 PRO A CA 1
ATOM 680 C C . PRO A 1 85 ? -0.283 -15.894 -12.359 1.00 84.94 85 PRO A C 1
ATOM 682 O O . PRO A 1 85 ? -0.412 -17.117 -12.363 1.00 84.94 85 PRO A O 1
ATOM 685 N N . HIS A 1 86 ? -1.004 -15.094 -13.153 1.00 78.81 86 HIS A N 1
ATOM 686 C CA . HIS A 1 86 ? -1.963 -15.565 -14.169 1.00 78.81 86 HIS A CA 1
ATOM 687 C C . HIS A 1 86 ? -2.991 -16.604 -13.692 1.00 78.81 86 HIS A C 1
ATOM 689 O O . HIS A 1 86 ? -3.419 -17.466 -14.459 1.00 78.81 86 HIS A O 1
ATOM 695 N N . SER A 1 87 ? -3.420 -16.519 -12.434 1.00 75.69 87 SER A N 1
ATOM 696 C CA . SER A 1 87 ? -4.385 -17.467 -11.880 1.00 75.69 87 SER A CA 1
ATOM 697 C C . SER A 1 87 ? -5.831 -16.950 -11.962 1.00 75.69 87 SER A C 1
ATOM 699 O O . SER A 1 87 ? -6.033 -15.752 -11.758 1.00 75.69 87 SER A O 1
ATOM 701 N N . PRO A 1 88 ? -6.851 -17.800 -12.227 1.00 70.56 88 PRO A N 1
ATOM 702 C CA . PRO A 1 88 ? -8.266 -17.484 -11.964 1.00 70.56 88 PRO A CA 1
ATOM 703 C C . PRO A 1 88 ? -8.579 -17.183 -10.501 1.00 70.56 88 PRO A C 1
ATOM 705 O O . PRO A 1 88 ? -9.638 -16.621 -10.234 1.00 70.56 88 PRO A O 1
ATOM 708 N N . ASP A 1 89 ? -7.721 -17.626 -9.583 1.00 73.56 89 ASP A N 1
ATOM 709 C CA . ASP A 1 89 ? -8.064 -17.751 -8.171 1.00 73.56 89 ASP A CA 1
ATOM 710 C C . ASP A 1 89 ? -8.599 -16.430 -7.585 1.00 73.56 89 ASP A C 1
ATOM 712 O O . ASP A 1 89 ? -7.909 -15.404 -7.639 1.00 73.56 89 ASP A O 1
ATOM 716 N N . PRO A 1 90 ? -9.828 -16.424 -7.035 1.00 53.88 90 PRO A N 1
ATOM 717 C CA . PRO A 1 90 ? -10.450 -15.223 -6.504 1.00 53.88 90 PRO A CA 1
ATOM 718 C C . PRO A 1 90 ? -9.909 -14.959 -5.100 1.00 53.88 90 PRO A C 1
ATOM 720 O O . PRO A 1 90 ? -10.529 -15.304 -4.097 1.00 53.88 90 PRO A O 1
ATOM 723 N N . PHE A 1 91 ? -8.729 -14.358 -5.005 1.00 61.94 91 PHE A N 1
ATOM 724 C CA . PHE A 1 91 ? -8.228 -13.906 -3.713 1.00 61.94 91 PHE A CA 1
ATOM 725 C C . PHE A 1 91 ? -8.845 -12.536 -3.371 1.00 61.94 91 PHE A C 1
ATOM 727 O O . PHE A 1 91 ? -9.021 -11.677 -4.228 1.00 61.94 91 PHE A O 1
ATOM 734 N N . GLY A 1 92 ? -9.196 -12.307 -2.109 1.00 49.88 92 GLY A N 1
ATOM 735 C CA . GLY A 1 92 ? -9.546 -10.976 -1.608 1.00 49.88 92 GLY A CA 1
ATOM 736 C C . GLY A 1 92 ? -11.037 -10.621 -1.575 1.00 49.88 92 GLY A C 1
ATOM 737 O O . GLY A 1 92 ? -11.820 -10.917 -2.473 1.00 49.88 92 GLY A O 1
ATOM 738 N N . ASN A 1 93 ? -11.403 -9.933 -0.493 1.00 48.59 93 ASN A N 1
ATOM 739 C CA . ASN A 1 93 ? -12.673 -9.249 -0.315 1.00 48.59 93 ASN A CA 1
ATOM 740 C C . ASN A 1 93 ? -12.395 -7.855 0.241 1.00 48.59 93 ASN A C 1
ATOM 742 O O . ASN A 1 93 ? -11.542 -7.665 1.106 1.00 48.59 93 ASN A O 1
ATOM 746 N N . ILE A 1 94 ? -13.157 -6.888 -0.245 1.00 45.44 94 ILE A N 1
ATOM 747 C CA . ILE A 1 94 ? -13.155 -5.517 0.245 1.00 45.44 94 ILE A CA 1
ATOM 748 C C . ILE A 1 94 ? -14.119 -5.430 1.434 1.00 45.44 94 ILE A C 1
ATOM 750 O O . ILE A 1 94 ? -15.307 -5.692 1.251 1.00 45.44 94 ILE A O 1
ATOM 754 N N . VAL A 1 95 ? -13.633 -5.065 2.626 1.00 38.50 95 VAL A N 1
ATOM 755 C CA . VAL A 1 95 ? -14.446 -5.114 3.860 1.00 38.50 95 VAL A CA 1
ATOM 756 C C . VAL A 1 95 ? -14.768 -3.751 4.500 1.00 38.50 95 VAL A C 1
ATOM 758 O O . VAL A 1 95 ? -15.736 -3.701 5.251 1.00 38.50 95 VAL A O 1
ATOM 761 N N . ALA A 1 96 ? -14.045 -2.655 4.191 1.00 41.56 96 ALA A N 1
ATOM 762 C CA . ALA A 1 96 ? -14.305 -1.274 4.676 1.00 41.56 96 ALA A CA 1
ATOM 763 C C . ALA A 1 96 ? -13.273 -0.237 4.150 1.00 41.56 96 ALA A C 1
ATOM 765 O O . ALA A 1 96 ? -12.187 -0.655 3.757 1.00 41.56 96 ALA A O 1
ATOM 766 N N . TRP A 1 97 ? -13.569 1.085 4.193 1.00 36.94 97 TRP A N 1
ATOM 767 C CA . TRP A 1 97 ? -12.655 2.183 3.768 1.00 36.94 97 TRP A CA 1
ATOM 768 C C . TRP A 1 97 ? -12.909 3.550 4.454 1.00 36.94 97 TRP A C 1
ATOM 770 O O . TRP A 1 97 ? -14.070 3.943 4.551 1.00 36.94 97 TRP A O 1
ATOM 780 N N . ASP A 1 98 ? -11.849 4.310 4.802 1.00 38.59 98 ASP A N 1
ATOM 781 C CA . ASP A 1 98 ? -11.873 5.738 5.227 1.00 38.59 98 ASP A CA 1
ATOM 782 C C . ASP A 1 98 ? -10.502 6.452 4.964 1.00 38.59 98 ASP A C 1
ATOM 784 O O . ASP A 1 98 ? -9.503 5.751 4.817 1.00 38.59 98 ASP A O 1
ATOM 788 N N . PHE A 1 99 ? -10.422 7.796 4.836 1.00 41.72 99 PHE A N 1
ATOM 789 C CA . PHE A 1 99 ? -9.225 8.573 4.376 1.00 41.72 99 PHE A CA 1
ATOM 790 C C . PHE A 1 99 ? -8.958 9.863 5.183 1.00 41.72 99 PHE A C 1
ATOM 792 O O . PHE A 1 99 ? -9.915 10.611 5.351 1.00 41.72 99 PHE A O 1
ATOM 799 N N . GLN A 1 100 ? -7.699 10.188 5.558 1.00 47.19 100 GLN A N 1
ATOM 800 C CA . GLN A 1 100 ? -7.239 11.499 6.111 1.00 47.19 100 GLN A CA 1
ATOM 801 C C . GLN A 1 100 ? -5.712 11.768 5.884 1.00 47.19 100 GLN A C 1
ATOM 803 O O . GLN A 1 100 ? -4.988 10.857 5.488 1.00 47.19 100 GLN A O 1
ATOM 808 N N . GLU A 1 101 ? -5.232 13.005 6.117 1.00 37.44 101 GLU A N 1
ATOM 809 C CA . GLU A 1 101 ? -3.885 13.569 5.794 1.00 37.44 101 GLU A CA 1
ATOM 810 C C . GLU A 1 101 ? -2.823 13.501 6.955 1.00 37.44 101 GLU A C 1
ATOM 812 O O . GLU A 1 101 ? -3.217 13.377 8.116 1.00 37.44 101 GLU A O 1
ATOM 817 N N . GLY A 1 102 ? -1.488 13.507 6.691 1.00 35.28 102 GLY A N 1
ATOM 818 C CA . GLY A 1 102 ? -0.382 13.514 7.713 1.00 35.28 102 GLY A CA 1
ATOM 819 C C . GLY A 1 102 ? 1.103 13.173 7.322 1.00 35.28 102 GLY A C 1
ATOM 820 O O . GLY A 1 102 ? 1.305 12.458 6.360 1.00 35.28 102 GLY A O 1
ATOM 821 N N . ALA A 1 103 ? 2.106 13.640 8.108 1.00 44.16 103 ALA A N 1
ATOM 822 C CA . ALA A 1 103 ? 3.624 13.688 8.102 1.00 44.16 103 ALA A CA 1
ATOM 823 C C . ALA A 1 103 ? 4.273 13.034 9.339 1.00 44.16 103 ALA A C 1
ATOM 825 O O . ALA A 1 103 ? 3.515 12.710 10.247 1.00 44.16 103 ALA A O 1
ATOM 826 N N . ASP A 1 104 ? 5.586 12.943 9.619 1.00 33.12 104 ASP A N 1
ATOM 827 C CA . ASP A 1 104 ? 6.856 12.826 8.862 1.00 33.12 104 ASP A CA 1
ATOM 828 C C . ASP A 1 104 ? 7.817 11.924 9.705 1.00 33.12 104 ASP A C 1
ATOM 830 O O . ASP A 1 104 ? 7.588 11.783 10.908 1.00 33.12 104 ASP A O 1
ATOM 834 N N . TYR A 1 105 ? 8.866 11.336 9.099 1.00 31.52 105 TYR A N 1
ATOM 835 C CA . TYR A 1 105 ? 9.927 10.459 9.675 1.00 31.52 105 TYR A CA 1
ATOM 836 C C . TYR A 1 105 ? 9.762 8.920 9.572 1.00 31.52 105 TYR A C 1
ATOM 838 O O . TYR A 1 105 ? 8.740 8.328 9.929 1.00 31.52 105 TYR A O 1
ATOM 846 N N . ALA A 1 106 ? 10.840 8.259 9.128 1.00 32.59 106 ALA A N 1
ATOM 847 C CA . ALA A 1 106 ? 11.004 6.810 9.174 1.00 32.59 106 ALA A CA 1
ATOM 848 C C . ALA A 1 106 ? 11.838 6.415 10.401 1.00 32.59 106 ALA A C 1
ATOM 850 O O . ALA A 1 106 ? 13.029 6.718 10.478 1.00 32.59 106 ALA A O 1
ATOM 851 N N . ALA A 1 107 ? 11.217 5.723 11.352 1.00 37.75 107 ALA A N 1
ATOM 852 C CA . ALA A 1 107 ? 11.917 5.075 12.452 1.00 37.75 107 ALA A CA 1
ATOM 853 C C . ALA A 1 107 ? 11.336 3.686 12.673 1.00 37.75 107 ALA A C 1
ATOM 855 O O . ALA A 1 107 ? 10.130 3.520 12.855 1.00 37.75 107 ALA A O 1
ATOM 856 N N . GLU A 1 108 ? 12.210 2.691 12.779 1.00 47.06 108 GLU A N 1
ATOM 857 C CA . GLU A 1 108 ? 11.823 1.380 13.303 1.00 47.06 108 GLU A CA 1
ATOM 858 C C . GLU A 1 108 ? 11.248 1.503 14.724 1.00 47.06 108 GLU A C 1
ATOM 860 O O . GLU A 1 108 ? 10.319 0.783 15.084 1.00 47.06 108 GLU A O 1
ATOM 865 N N . SER A 1 109 ? 11.720 2.480 15.511 1.00 49.00 109 SER A N 1
ATOM 866 C CA . SER A 1 109 ? 11.189 2.771 16.848 1.00 49.00 109 SER A CA 1
ATOM 867 C C . SER A 1 109 ? 9.763 3.333 16.840 1.00 49.00 109 SER A C 1
ATOM 869 O O . SER A 1 109 ? 9.058 3.181 17.835 1.00 49.00 109 SER A O 1
ATOM 871 N N . THR A 1 110 ? 9.325 3.959 15.743 1.00 61.59 110 THR A N 1
ATOM 872 C CA . THR A 1 110 ? 7.994 4.574 15.601 1.00 61.59 110 THR A CA 1
ATOM 873 C C . THR A 1 110 ? 7.067 3.794 14.674 1.00 61.59 110 THR A C 1
ATOM 875 O O . THR A 1 110 ? 5.916 4.193 14.511 1.00 61.59 110 THR A O 1
ATOM 878 N N . GLN A 1 111 ? 7.543 2.688 14.085 1.00 80.75 111 GLN A N 1
ATOM 879 C CA . GLN A 1 111 ? 6.779 1.838 13.163 1.00 80.75 111 GLN A CA 1
ATOM 880 C C . GLN A 1 111 ? 6.134 2.653 12.030 1.00 80.75 111 GLN A C 1
ATOM 882 O O . GLN A 1 111 ? 4.993 2.418 11.629 1.00 80.75 111 GLN A O 1
ATOM 887 N N . SER A 1 112 ? 6.871 3.647 11.528 1.00 80.88 112 SER A N 1
ATOM 888 C CA . SER A 1 112 ? 6.397 4.601 10.528 1.00 80.88 112 SER A CA 1
ATOM 889 C C . SER A 1 112 ? 7.397 4.799 9.397 1.00 80.88 112 SER A C 1
ATOM 891 O O . SER A 1 112 ? 8.592 4.564 9.578 1.00 80.88 112 SER A O 1
ATOM 893 N N . LEU A 1 113 ? 6.907 5.233 8.233 1.00 82.31 113 LEU A N 1
ATOM 894 C CA . LEU A 1 113 ? 7.689 5.492 7.024 1.00 82.31 113 LEU A CA 1
ATOM 895 C C . LEU A 1 113 ? 7.139 6.705 6.280 1.00 82.31 113 LEU A C 1
ATOM 897 O O . LEU A 1 113 ? 5.930 6.812 6.103 1.00 82.31 113 LEU A O 1
ATOM 901 N N . ALA A 1 114 ? 8.020 7.556 5.766 1.00 82.75 114 ALA A N 1
ATOM 902 C CA . ALA A 1 114 ? 7.641 8.669 4.904 1.00 82.75 114 ALA A CA 1
ATOM 903 C C . ALA A 1 114 ? 8.145 8.442 3.476 1.00 82.75 114 ALA A C 1
ATOM 905 O O . ALA A 1 114 ? 9.254 7.947 3.270 1.00 82.75 114 ALA A O 1
ATOM 906 N N . LEU A 1 115 ? 7.345 8.858 2.500 1.00 85.56 115 LEU A N 1
ATOM 907 C CA . LEU A 1 115 ? 7.762 9.051 1.116 1.00 85.56 115 LEU A CA 1
ATOM 908 C C . LEU A 1 115 ? 7.311 10.443 0.687 1.00 85.56 115 LEU A C 1
ATOM 910 O O . LEU A 1 115 ? 6.122 10.736 0.755 1.00 85.56 115 LEU A O 1
ATOM 914 N N . GLU A 1 116 ? 8.240 11.273 0.221 1.00 87.31 116 GLU A N 1
ATOM 915 C CA . GLU A 1 116 ? 7.958 12.610 -0.307 1.00 87.31 116 GLU A CA 1
ATOM 916 C C . GLU A 1 116 ? 8.443 12.714 -1.759 1.00 87.31 116 GLU A C 1
ATOM 918 O O . GLU A 1 116 ? 9.541 12.270 -2.097 1.00 87.31 116 GLU A O 1
ATOM 923 N N . GLN A 1 117 ? 7.606 13.296 -2.613 1.00 88.00 117 GLN A N 1
ATOM 924 C CA . GLN A 1 117 ? 7.866 13.621 -4.012 1.00 88.00 117 GLN A CA 1
ATOM 925 C C . GLN A 1 117 ? 7.979 15.151 -4.189 1.00 88.00 117 GLN A C 1
ATOM 927 O O . GLN A 1 117 ? 8.304 15.903 -3.265 1.00 88.00 117 GLN A O 1
ATOM 932 N N . GLU A 1 118 ? 7.789 15.653 -5.407 1.00 88.44 118 GLU A N 1
ATOM 933 C CA . GLU A 1 118 ? 7.971 17.070 -5.718 1.00 88.44 118 GLU A CA 1
ATOM 934 C C . GLU A 1 118 ? 6.909 17.968 -5.064 1.00 88.44 118 GLU A C 1
ATOM 936 O O . GLU A 1 118 ? 7.231 19.066 -4.610 1.00 88.44 118 GLU A O 1
ATOM 941 N N . LYS A 1 119 ? 5.659 17.506 -4.999 1.00 89.00 119 LYS A N 1
ATOM 942 C CA . LYS A 1 119 ? 4.470 18.261 -4.576 1.00 89.00 119 LYS A CA 1
ATOM 943 C C . LYS A 1 119 ? 3.776 17.656 -3.366 1.00 89.00 119 LYS A C 1
ATOM 945 O O . LYS A 1 119 ? 3.056 18.376 -2.675 1.00 89.00 119 LYS A O 1
ATOM 950 N N . ALA A 1 120 ? 3.950 16.362 -3.123 1.00 90.31 120 ALA A N 1
ATOM 951 C CA . ALA A 1 120 ? 3.215 15.635 -2.098 1.00 90.31 120 ALA A CA 1
ATOM 952 C C . ALA A 1 120 ? 4.050 14.558 -1.418 1.00 90.31 120 ALA A C 1
ATOM 954 O O . ALA A 1 120 ? 5.041 14.088 -1.968 1.00 90.31 120 ALA A O 1
ATOM 955 N N . GLY A 1 121 ? 3.577 14.091 -0.270 1.00 87.62 121 GLY A N 1
ATOM 956 C CA . GLY A 1 121 ? 4.084 12.887 0.362 1.00 87.62 121 GLY A CA 1
ATOM 957 C C . GLY A 1 121 ? 2.996 12.038 1.008 1.00 87.62 121 GLY A C 1
ATOM 958 O O . GLY A 1 121 ? 1.810 12.385 1.030 1.00 87.62 121 GLY A O 1
ATOM 959 N N . VAL A 1 122 ? 3.421 10.886 1.517 1.00 87.62 122 VAL A N 1
ATOM 960 C CA . VAL A 1 122 ? 2.625 9.988 2.351 1.00 87.62 122 VAL A CA 1
ATOM 961 C C . VAL A 1 122 ? 3.430 9.562 3.575 1.00 87.62 122 VAL A C 1
ATOM 963 O O . VAL A 1 122 ? 4.544 9.054 3.452 1.00 87.62 122 VAL A O 1
ATOM 966 N N . MET A 1 123 ? 2.841 9.739 4.754 1.00 85.31 123 MET A N 1
ATOM 967 C CA . MET A 1 123 ? 3.239 9.058 5.974 1.00 85.31 123 MET A CA 1
ATOM 968 C C . MET A 1 123 ? 2.468 7.749 6.108 1.00 85.31 123 MET A C 1
ATOM 970 O O . MET A 1 123 ? 1.240 7.706 6.019 1.00 85.31 123 MET A O 1
ATOM 974 N N . ILE A 1 124 ? 3.193 6.673 6.362 1.00 86.38 124 ILE A N 1
ATOM 975 C CA . ILE A 1 124 ? 2.670 5.334 6.574 1.00 86.38 124 ILE A CA 1
ATOM 976 C C . ILE A 1 124 ? 2.933 4.977 8.029 1.00 86.38 124 ILE A C 1
ATOM 978 O O . ILE A 1 124 ? 4.086 4.901 8.440 1.00 86.38 124 ILE A O 1
ATOM 982 N N . HIS A 1 125 ? 1.882 4.720 8.801 1.00 85.06 125 HIS A N 1
ATOM 983 C CA . HIS A 1 125 ? 2.005 4.177 10.153 1.00 85.06 125 HIS A CA 1
ATOM 984 C C . HIS A 1 125 ? 1.547 2.722 10.171 1.00 85.06 125 HIS A C 1
ATOM 986 O O . HIS A 1 125 ? 0.455 2.411 9.686 1.00 85.06 125 HIS A O 1
ATOM 992 N N . TYR A 1 126 ? 2.350 1.845 10.767 1.00 84.19 126 TYR A N 1
ATOM 993 C CA . TYR A 1 126 ? 1.982 0.462 11.036 1.00 84.19 126 TYR A CA 1
ATOM 994 C C . TYR A 1 126 ? 1.609 0.298 12.504 1.00 84.19 126 TYR A C 1
ATOM 996 O O . TYR A 1 126 ? 2.347 0.687 13.406 1.00 84.19 126 TYR A O 1
ATOM 1004 N N . SER A 1 127 ? 0.469 -0.338 12.742 1.00 82.44 127 SER A N 1
ATOM 1005 C CA . SER A 1 127 ? 0.131 -0.906 14.039 1.00 82.44 127 SER A CA 1
ATOM 1006 C C . SER A 1 127 ? -0.002 -2.413 13.882 1.00 82.44 127 SER A C 1
ATOM 1008 O O . SER A 1 127 ? -0.888 -2.910 13.181 1.00 82.44 127 SER A O 1
ATOM 1010 N N . ALA A 1 128 ? 0.920 -3.129 14.514 1.00 82.75 128 ALA A N 1
ATOM 1011 C CA . ALA A 1 128 ? 0.991 -4.579 14.521 1.00 82.75 128 ALA A CA 1
ATOM 1012 C C . ALA A 1 128 ? 1.154 -5.089 15.969 1.00 82.75 128 ALA A C 1
ATOM 1014 O O . ALA A 1 128 ? 1.547 -4.319 16.850 1.00 82.75 128 ALA A O 1
ATOM 1015 N N . PRO A 1 129 ? 0.844 -6.371 16.247 1.00 78.88 129 PRO A N 1
ATOM 1016 C CA . PRO A 1 129 ? 1.039 -6.967 17.573 1.00 78.88 129 PRO A CA 1
ATOM 1017 C C . PRO A 1 129 ? 2.507 -7.031 18.021 1.00 78.88 129 PRO A C 1
ATOM 1019 O O . PRO A 1 129 ? 2.777 -7.131 19.214 1.00 78.88 129 PRO A O 1
ATOM 1022 N N . GLU A 1 130 ? 3.442 -6.968 17.073 1.00 83.00 130 GLU A N 1
ATOM 1023 C CA . GLU A 1 130 ? 4.882 -6.889 17.307 1.00 83.00 130 GLU A CA 1
ATOM 1024 C C . GLU A 1 130 ? 5.507 -5.805 16.415 1.00 83.00 130 GLU A C 1
ATOM 1026 O O . GLU A 1 130 ? 4.922 -5.464 15.382 1.00 83.00 130 GLU A O 1
ATOM 1031 N N . PRO A 1 131 ? 6.689 -5.269 16.772 1.00 84.56 131 PRO A N 1
ATOM 1032 C CA . PRO A 1 131 ? 7.446 -4.407 15.875 1.00 84.56 131 PRO A CA 1
ATOM 1033 C C . PRO A 1 131 ? 7.789 -5.135 14.570 1.00 84.56 131 PRO A C 1
ATOM 1035 O O . PRO A 1 131 ? 8.312 -6.251 14.587 1.00 84.56 131 PRO A O 1
ATOM 1038 N N . LEU A 1 132 ? 7.513 -4.484 13.446 1.00 86.00 132 LEU A N 1
ATOM 1039 C CA . LEU A 1 132 ? 7.898 -4.934 12.118 1.00 86.00 132 LEU A CA 1
ATOM 1040 C C . LEU A 1 132 ? 9.349 -4.545 11.827 1.00 86.00 132 LEU A C 1
ATOM 1042 O O . LEU A 1 132 ? 9.823 -3.482 12.239 1.00 86.00 132 LEU A O 1
ATOM 1046 N N . CYS A 1 133 ? 10.030 -5.406 11.079 1.00 88.94 133 CYS A N 1
ATOM 1047 C CA . CYS A 1 133 ? 11.326 -5.132 10.477 1.00 88.94 133 CYS A CA 1
ATOM 1048 C C . CYS A 1 133 ? 11.122 -4.449 9.126 1.00 88.94 133 CYS A C 1
ATOM 1050 O O . CYS A 1 133 ? 10.243 -4.851 8.359 1.00 88.94 133 CYS A O 1
ATOM 1052 N N . PHE A 1 134 ? 11.952 -3.455 8.814 1.00 84.06 134 PHE A N 1
ATOM 1053 C CA . PHE A 1 134 ? 11.910 -2.775 7.526 1.00 84.06 134 PHE A CA 1
ATOM 1054 C C . PHE A 1 134 ? 13.116 -3.141 6.670 1.00 84.06 134 PHE A C 1
ATOM 1056 O O . PHE A 1 134 ? 14.258 -3.151 7.125 1.00 84.06 134 PHE A O 1
ATOM 1063 N N . ARG A 1 135 ? 12.858 -3.419 5.394 1.00 87.19 135 ARG A N 1
ATOM 1064 C CA . ARG A 1 135 ? 13.888 -3.623 4.379 1.00 87.19 135 ARG A CA 1
ATOM 1065 C C . ARG A 1 135 ? 13.603 -2.716 3.197 1.00 87.19 135 ARG A C 1
ATOM 1067 O O . ARG A 1 135 ? 12.510 -2.752 2.644 1.00 87.19 135 ARG A O 1
ATOM 1074 N N . GLN A 1 136 ? 14.609 -1.958 2.778 1.00 85.69 136 GLN A N 1
ATOM 1075 C CA . GLN A 1 136 ? 14.562 -1.129 1.578 1.00 85.69 136 GLN A CA 1
ATOM 1076 C C . GLN A 1 136 ? 15.574 -1.637 0.552 1.00 85.69 136 GLN A C 1
ATOM 1078 O O . GLN A 1 136 ? 16.679 -2.048 0.910 1.00 85.69 136 GLN A O 1
ATOM 1083 N N . TRP A 1 137 ? 15.198 -1.613 -0.722 1.00 87.50 137 TRP A N 1
ATOM 1084 C CA . TRP A 1 137 ? 16.096 -1.907 -1.839 1.00 87.50 137 TRP A CA 1
ATOM 1085 C C . TRP A 1 137 ? 15.664 -1.143 -3.093 1.00 87.50 137 TRP A C 1
ATOM 1087 O O . TRP A 1 137 ? 14.589 -0.546 -3.121 1.00 87.50 137 TRP A O 1
ATOM 1097 N N . SER A 1 138 ? 16.502 -1.167 -4.125 1.00 89.00 138 SER A N 1
ATOM 1098 C CA . SER A 1 138 ? 16.233 -0.513 -5.408 1.00 89.00 138 SER A CA 1
ATOM 1099 C C . SER A 1 138 ? 16.480 -1.470 -6.559 1.00 89.00 138 SER A C 1
ATOM 1101 O O . SER A 1 138 ? 17.250 -2.421 -6.424 1.00 89.00 138 SER A O 1
ATOM 1103 N N . GLY A 1 139 ? 15.866 -1.173 -7.699 1.00 87.94 139 GLY A N 1
ATOM 1104 C CA . GLY A 1 139 ? 16.047 -1.950 -8.918 1.00 87.94 139 GLY A CA 1
ATOM 1105 C C . GLY A 1 139 ? 15.162 -3.189 -8.967 1.00 87.94 139 GLY A C 1
ATOM 1106 O O . GLY A 1 139 ? 14.152 -3.292 -8.273 1.00 87.94 139 GLY A O 1
ATOM 1107 N N . TYR A 1 140 ? 15.536 -4.111 -9.844 1.00 90.56 140 TYR A N 1
ATOM 1108 C CA . TYR A 1 140 ? 14.652 -5.151 -10.345 1.00 90.56 140 TYR A CA 1
ATOM 1109 C C . TYR A 1 140 ? 15.338 -6.509 -10.293 1.00 90.56 140 TYR A C 1
ATOM 1111 O O . TYR A 1 140 ? 16.512 -6.610 -10.638 1.00 90.56 140 TYR A O 1
ATOM 1119 N N . GLU A 1 141 ? 14.606 -7.552 -9.899 1.00 90.56 141 GLU A N 1
ATOM 1120 C CA . GLU A 1 141 ? 15.124 -8.920 -9.948 1.00 90.56 141 GLU A CA 1
ATOM 1121 C C . GLU A 1 141 ? 14.111 -9.889 -10.589 1.00 90.56 141 GLU A C 1
ATOM 1123 O O . GLU A 1 141 ? 13.067 -10.171 -9.994 1.00 90.56 141 GLU A O 1
ATOM 1128 N N . PRO A 1 142 ? 14.396 -10.445 -11.783 1.00 93.12 142 PRO A N 1
ATOM 1129 C CA . PRO A 1 142 ? 15.608 -10.252 -12.590 1.00 93.12 142 PRO A CA 1
ATOM 1130 C C . PRO A 1 142 ? 15.722 -8.829 -13.160 1.00 93.12 142 PRO A C 1
ATOM 1132 O O . PRO A 1 142 ? 14.749 -8.076 -13.153 1.00 93.12 142 PRO A O 1
ATOM 1135 N N . GLU A 1 143 ? 16.913 -8.472 -13.640 1.00 92.44 143 GLU A N 1
ATOM 1136 C CA . GLU A 1 143 ? 17.173 -7.179 -14.280 1.00 92.44 143 GLU A CA 1
ATOM 1137 C C . GLU A 1 143 ? 16.405 -7.030 -15.603 1.00 92.44 143 GLU A C 1
ATOM 1139 O O . GLU A 1 143 ? 15.920 -8.002 -16.189 1.00 92.44 143 GLU A O 1
ATOM 1144 N N . ILE A 1 144 ? 16.274 -5.785 -16.054 1.00 93.56 144 ILE A N 1
ATOM 1145 C CA . ILE A 1 144 ? 15.613 -5.435 -17.312 1.00 93.56 144 ILE A CA 1
ATOM 1146 C C . ILE A 1 144 ? 16.487 -5.884 -18.490 1.00 93.56 144 ILE A C 1
ATOM 1148 O O . ILE A 1 144 ? 17.710 -5.812 -18.419 1.00 93.56 144 ILE A O 1
ATOM 1152 N N . ASP A 1 145 ? 15.864 -6.291 -19.596 1.00 94.81 145 ASP A N 1
ATOM 1153 C CA . ASP A 1 145 ? 16.558 -6.538 -20.864 1.00 94.81 145 ASP A CA 1
ATOM 1154 C C . ASP A 1 145 ? 16.991 -5.205 -21.516 1.00 94.81 145 ASP A C 1
ATOM 1156 O O . ASP A 1 145 ? 16.277 -4.631 -22.348 1.00 94.81 145 ASP A O 1
ATOM 1160 N N . GLU A 1 146 ? 18.125 -4.659 -21.063 1.00 93.56 146 GLU A N 1
ATOM 1161 C CA . GLU A 1 146 ? 18.677 -3.387 -21.554 1.00 93.56 146 GLU A CA 1
ATOM 1162 C C . GLU A 1 146 ? 19.057 -3.467 -23.038 1.00 93.56 146 GLU A C 1
ATOM 1164 O O . GLU A 1 146 ? 18.698 -2.566 -23.798 1.00 93.56 146 GLU A O 1
ATOM 1169 N N . ASP A 1 147 ? 19.649 -4.583 -23.480 1.00 94.69 147 ASP A N 1
ATOM 1170 C CA . ASP A 1 147 ? 19.993 -4.838 -24.886 1.00 94.69 147 ASP A CA 1
ATOM 1171 C C . ASP A 1 147 ? 18.756 -4.725 -25.795 1.00 94.69 147 ASP A C 1
ATOM 1173 O O . ASP A 1 147 ? 18.788 -4.105 -26.867 1.00 94.69 147 ASP A O 1
ATOM 1177 N N . TYR A 1 148 ? 17.619 -5.287 -25.370 1.00 94.94 148 TYR A N 1
ATOM 1178 C CA . TYR A 1 148 ? 16.366 -5.141 -26.102 1.00 94.94 148 TYR A CA 1
ATOM 1179 C C . TYR A 1 148 ? 15.884 -3.684 -26.147 1.00 94.94 148 TYR A C 1
ATOM 1181 O O . TYR A 1 148 ? 15.443 -3.212 -27.203 1.00 94.94 148 TYR A O 1
ATOM 1189 N N . LEU A 1 149 ? 15.942 -2.956 -25.028 1.00 94.31 149 LEU A N 1
ATOM 1190 C CA . LEU A 1 149 ? 15.530 -1.549 -24.997 1.00 94.31 149 LEU A CA 1
ATOM 1191 C C . LEU A 1 149 ? 16.389 -0.698 -25.935 1.00 94.31 149 LEU A C 1
ATOM 1193 O O . LEU A 1 149 ? 15.834 0.061 -26.734 1.00 94.31 149 LEU A O 1
ATOM 1197 N N . GLU A 1 150 ? 17.706 -0.889 -25.915 1.00 95.56 150 GLU A N 1
ATOM 1198 C CA . GLU A 1 150 ? 18.642 -0.211 -26.812 1.00 95.56 150 GLU A CA 1
ATOM 1199 C C . GLU A 1 150 ? 18.373 -0.558 -28.278 1.00 95.56 150 GLU A C 1
ATOM 1201 O O . GLU A 1 150 ? 18.202 0.339 -29.108 1.00 95.56 150 GLU A O 1
ATOM 1206 N N . SER A 1 151 ? 18.234 -1.849 -28.604 1.00 96.31 151 SER A N 1
ATOM 1207 C CA . SER A 1 151 ? 17.988 -2.306 -29.982 1.00 96.31 151 SER A CA 1
ATOM 1208 C C . SER A 1 151 ? 16.677 -1.778 -30.577 1.00 96.31 151 SER A C 1
ATOM 1210 O O . SER A 1 151 ? 16.551 -1.645 -31.796 1.00 96.31 151 SER A O 1
ATOM 1212 N N . THR A 1 152 ? 15.704 -1.441 -29.724 1.00 94.81 152 THR A N 1
ATOM 1213 C CA . THR A 1 152 ? 14.405 -0.879 -30.120 1.00 94.81 152 THR A CA 1
ATOM 1214 C C . THR A 1 152 ? 14.310 0.634 -29.932 1.00 94.81 152 THR A C 1
ATOM 1216 O O . THR A 1 152 ? 13.238 1.207 -30.144 1.00 94.81 152 THR A O 1
ATOM 1219 N N . ASN A 1 153 ? 15.417 1.294 -29.571 1.00 94.00 153 ASN A N 1
ATOM 1220 C CA . ASN A 1 153 ? 15.489 2.728 -29.289 1.00 94.00 153 ASN A CA 1
ATOM 1221 C C . ASN A 1 153 ? 14.426 3.182 -28.267 1.00 94.00 153 ASN A C 1
ATOM 1223 O O . ASN A 1 153 ? 13.801 4.238 -28.406 1.00 94.00 153 ASN A O 1
ATOM 1227 N N . ARG A 1 154 ? 14.169 2.342 -27.257 1.00 91.19 154 ARG A N 1
ATOM 1228 C CA . ARG A 1 154 ? 13.266 2.640 -26.143 1.00 91.19 154 ARG A CA 1
ATOM 1229 C C . ARG A 1 154 ? 14.074 3.189 -24.968 1.00 91.19 154 ARG A C 1
ATOM 1231 O O . ARG A 1 154 ? 15.172 2.708 -24.713 1.00 91.19 154 ARG A O 1
ATOM 1238 N N . PRO A 1 155 ? 13.543 4.178 -24.230 1.00 90.25 155 PRO A N 1
ATOM 1239 C CA . PRO A 1 155 ? 14.230 4.685 -23.052 1.00 90.25 155 PRO A CA 1
ATOM 1240 C C . PRO A 1 155 ? 14.342 3.593 -21.983 1.00 90.25 155 PRO A C 1
ATOM 1242 O O . PRO A 1 155 ? 13.430 2.771 -21.834 1.00 90.25 155 PRO A O 1
ATOM 1245 N N . GLY A 1 156 ? 15.433 3.641 -21.216 1.00 88.50 156 GLY A N 1
ATOM 1246 C CA . GLY A 1 156 ? 15.595 2.845 -20.004 1.00 88.50 156 GLY A CA 1
ATOM 1247 C C . GLY A 1 156 ? 14.472 3.108 -18.999 1.00 88.50 156 GLY A C 1
ATOM 1248 O O . GLY A 1 156 ? 13.802 4.148 -19.034 1.00 88.50 156 GLY A O 1
ATOM 1249 N N . PHE A 1 157 ? 14.239 2.156 -18.100 1.00 90.38 157 PHE A N 1
ATOM 1250 C CA . PHE A 1 157 ? 13.239 2.335 -17.050 1.00 90.38 157 PHE A CA 1
ATOM 1251 C C . PHE A 1 157 ? 13.833 3.121 -15.886 1.00 90.38 157 PHE A C 1
ATOM 1253 O O . PHE A 1 157 ? 15.020 2.981 -15.588 1.00 90.38 157 PHE A O 1
ATOM 1260 N N . PRO A 1 158 ? 13.031 3.961 -15.212 1.00 87.44 158 PRO A N 1
ATOM 1261 C CA . PRO A 1 158 ? 13.517 4.663 -14.038 1.00 87.44 158 PRO A CA 1
ATOM 1262 C C . PRO A 1 158 ? 13.908 3.652 -12.958 1.00 87.44 158 PRO A C 1
ATOM 1264 O O . PRO A 1 158 ? 13.282 2.600 -12.827 1.00 87.44 158 PRO A O 1
ATOM 1267 N N . MET A 1 159 ? 14.908 3.983 -12.146 1.00 83.94 159 MET A N 1
ATOM 1268 C CA . MET A 1 159 ? 15.175 3.218 -10.933 1.00 83.94 159 MET A CA 1
ATOM 1269 C C . MET A 1 159 ? 13.991 3.379 -9.977 1.00 83.94 159 MET A C 1
ATOM 1271 O O . MET A 1 159 ? 13.605 4.499 -9.641 1.00 83.94 159 MET A O 1
ATOM 1275 N N . GLN A 1 160 ? 13.417 2.259 -9.547 1.00 87.00 160 GLN A N 1
ATOM 1276 C CA . GLN A 1 160 ? 12.342 2.234 -8.563 1.00 87.00 160 GLN A CA 1
ATOM 1277 C C . GLN A 1 160 ? 12.875 1.732 -7.223 1.00 87.00 160 GLN A C 1
ATOM 1279 O O . GLN A 1 160 ? 13.775 0.891 -7.169 1.00 87.00 160 GLN A O 1
ATOM 1284 N N . TRP A 1 161 ? 12.340 2.309 -6.150 1.00 83.94 161 TRP A N 1
ATOM 1285 C CA . TRP A 1 161 ? 12.648 1.943 -4.775 1.00 83.94 161 TRP A CA 1
ATOM 1286 C C . TRP A 1 161 ? 11.524 1.075 -4.228 1.00 83.94 161 TRP A C 1
ATOM 1288 O O . TRP A 1 161 ? 10.352 1.273 -4.550 1.00 83.94 161 TRP A O 1
ATOM 1298 N N . HIS A 1 162 ? 11.894 0.147 -3.364 1.00 88.00 162 HIS A N 1
ATOM 1299 C CA . HIS A 1 162 ? 11.002 -0.813 -2.750 1.00 88.00 162 HIS A CA 1
ATOM 1300 C C . HIS A 1 162 ? 11.175 -0.796 -1.249 1.00 88.00 162 HIS A C 1
ATOM 1302 O O . HIS A 1 162 ? 12.275 -0.573 -0.736 1.00 88.00 162 HIS A O 1
ATOM 1308 N N . LEU A 1 163 ? 10.084 -1.099 -0.559 1.00 88.62 163 LEU A N 1
ATOM 1309 C CA . LEU A 1 163 ? 10.097 -1.288 0.869 1.00 88.62 163 LEU A CA 1
ATOM 1310 C C . LEU A 1 163 ? 9.237 -2.488 1.255 1.00 88.62 163 LEU A C 1
ATOM 1312 O O . LEU A 1 163 ? 8.127 -2.669 0.759 1.00 88.62 163 LEU A O 1
ATOM 1316 N N . GLU A 1 164 ? 9.764 -3.282 2.174 1.00 89.94 164 GLU A N 1
ATOM 1317 C CA . GLU A 1 164 ? 9.093 -4.400 2.815 1.00 89.94 164 GLU A CA 1
ATOM 1318 C C . GLU A 1 164 ? 9.012 -4.135 4.318 1.00 89.94 164 GLU A C 1
ATOM 1320 O O . GLU A 1 164 ? 9.999 -3.747 4.944 1.00 89.94 164 GLU A O 1
ATOM 1325 N N . ALA A 1 165 ? 7.823 -4.352 4.877 1.00 89.31 165 ALA A N 1
ATOM 1326 C CA . ALA A 1 165 ? 7.583 -4.414 6.309 1.00 89.31 165 ALA A CA 1
ATOM 1327 C C . ALA A 1 165 ? 7.209 -5.853 6.670 1.00 89.31 165 ALA A C 1
ATOM 1329 O O . ALA A 1 165 ? 6.198 -6.366 6.185 1.00 89.31 165 ALA A O 1
ATOM 1330 N N . SER A 1 166 ? 8.028 -6.511 7.488 1.00 91.25 166 SER A N 1
ATOM 1331 C CA . SER A 1 166 ? 7.892 -7.936 7.792 1.00 91.25 166 SER A CA 1
ATOM 1332 C C . SER A 1 166 ? 7.825 -8.201 9.289 1.00 91.25 166 SER A C 1
ATOM 1334 O O . SER A 1 166 ? 8.399 -7.475 10.096 1.00 91.25 166 SER A O 1
ATOM 1336 N N . THR A 1 167 ? 7.166 -9.290 9.667 1.00 90.38 167 THR A N 1
ATOM 1337 C CA . THR A 1 167 ? 7.231 -9.808 11.035 1.00 90.38 167 THR A CA 1
ATOM 1338 C C . THR A 1 167 ? 8.620 -10.378 11.308 1.00 90.38 167 THR A C 1
ATOM 1340 O O . THR A 1 167 ? 9.296 -10.866 10.398 1.00 90.38 167 THR A O 1
ATOM 1343 N N . SER A 1 168 ? 9.054 -10.318 12.563 1.00 88.06 168 SER A N 1
ATOM 1344 C CA . SER A 1 168 ? 10.321 -10.927 12.994 1.00 88.06 168 SER A CA 1
ATOM 1345 C C . SER A 1 168 ? 10.130 -12.390 13.394 1.00 88.06 168 SER A C 1
ATOM 1347 O O . SER A 1 168 ? 11.059 -13.197 13.314 1.00 88.06 168 SER A O 1
ATOM 1349 N N . THR A 1 169 ? 8.905 -12.752 13.782 1.00 90.56 169 THR A N 1
ATOM 1350 C CA . THR A 1 169 ? 8.529 -14.117 14.140 1.00 90.56 169 THR A CA 1
ATOM 1351 C C . THR A 1 169 ? 7.403 -14.640 13.247 1.00 90.56 169 THR A C 1
ATOM 1353 O O . THR A 1 169 ? 6.761 -13.897 12.498 1.00 90.56 169 THR A O 1
ATOM 1356 N N . LYS A 1 170 ? 7.209 -15.965 13.247 1.00 90.38 170 LYS A N 1
ATOM 1357 C CA . LYS A 1 170 ? 6.147 -16.614 12.470 1.00 90.38 170 LYS A CA 1
ATOM 1358 C C . LYS A 1 170 ? 4.848 -16.590 13.257 1.00 90.38 170 LYS A C 1
ATOM 1360 O O . LYS A 1 170 ? 4.818 -17.024 14.404 1.00 90.38 170 LYS A O 1
ATOM 1365 N N . HIS A 1 171 ? 3.778 -16.187 12.586 1.00 83.88 171 HIS A N 1
ATOM 1366 C CA . HIS A 1 171 ? 2.429 -16.160 13.137 1.00 83.88 171 HIS A CA 1
ATOM 1367 C C . HIS A 1 171 ? 1.485 -16.909 12.205 1.00 83.88 171 HIS A C 1
ATOM 1369 O O . HIS A 1 171 ? 1.589 -16.779 10.987 1.00 83.88 171 HIS A O 1
ATOM 1375 N N . GLU A 1 172 ? 0.566 -17.689 12.772 1.00 83.12 172 GLU A N 1
ATOM 1376 C CA . GLU A 1 172 ? -0.487 -18.361 11.998 1.00 83.12 172 GLU A CA 1
ATOM 1377 C C . GLU A 1 172 ? -1.511 -17.346 11.471 1.00 83.12 172 GLU A C 1
ATOM 1379 O O . GLU A 1 172 ? -1.949 -17.421 10.325 1.00 83.12 172 GLU A O 1
ATOM 1384 N N . TYR A 1 173 ? -1.819 -16.341 12.294 1.00 77.69 173 TYR A N 1
ATOM 1385 C CA . TYR A 1 173 ? -2.693 -15.229 11.958 1.00 77.69 173 TYR A CA 1
ATOM 1386 C C . TYR A 1 173 ? -2.106 -13.932 12.495 1.00 77.69 173 TYR A C 1
ATOM 1388 O O . TYR A 1 173 ? -1.631 -13.874 13.628 1.00 77.69 173 TYR A O 1
ATOM 1396 N N . MET A 1 174 ? -2.192 -12.869 11.700 1.00 78.56 174 MET A N 1
ATOM 1397 C CA . MET A 1 174 ? -1.842 -11.529 12.144 1.00 78.56 174 MET A CA 1
ATOM 1398 C C . MET A 1 174 ? -2.818 -10.514 11.568 1.00 78.56 174 MET A C 1
ATOM 1400 O O . MET A 1 174 ? -3.250 -10.618 10.420 1.00 78.56 174 MET A O 1
ATOM 1404 N N . PHE A 1 175 ? -3.144 -9.514 12.379 1.00 79.25 175 PHE A N 1
ATOM 1405 C CA . PHE A 1 175 ? -3.855 -8.331 11.932 1.00 79.25 175 PHE A CA 1
ATOM 1406 C C . PHE A 1 175 ? -2.908 -7.138 12.002 1.00 79.25 175 PHE A C 1
ATOM 1408 O O . PHE A 1 175 ? -2.422 -6.803 13.080 1.00 79.25 175 PHE A O 1
ATOM 1415 N N . VAL A 1 176 ? -2.661 -6.509 10.855 1.00 81.81 176 VAL A N 1
ATOM 1416 C CA . VAL A 1 176 ? -1.859 -5.288 10.747 1.00 81.81 176 VAL A CA 1
ATOM 1417 C C . VAL A 1 176 ? -2.766 -4.170 10.262 1.00 81.81 176 VAL A C 1
ATOM 1419 O O . VAL A 1 176 ? -3.471 -4.325 9.263 1.00 81.81 176 VAL A O 1
ATOM 1422 N N . LEU A 1 177 ? -2.745 -3.044 10.969 1.00 82.94 177 LEU A N 1
ATOM 1423 C CA . LEU A 1 177 ? -3.383 -1.813 10.530 1.00 82.94 177 LEU A CA 1
ATOM 1424 C C . LEU A 1 177 ? -2.325 -0.905 9.904 1.00 82.94 177 LEU A C 1
ATOM 1426 O O . LEU A 1 177 ? -1.353 -0.539 10.561 1.00 82.94 177 LEU A O 1
ATOM 1430 N N . THR A 1 178 ? -2.542 -0.520 8.649 1.00 86.69 178 THR A N 1
ATOM 1431 C CA . THR A 1 178 ? -1.716 0.467 7.948 1.00 86.69 178 THR A CA 1
ATOM 1432 C C . THR A 1 178 ? -2.517 1.749 7.769 1.00 86.69 178 THR A C 1
ATOM 1434 O O . THR A 1 178 ? -3.582 1.738 7.152 1.00 86.69 178 THR A O 1
ATOM 1437 N N . VAL A 1 179 ? -2.005 2.855 8.302 1.00 84.94 179 VAL A N 1
ATOM 1438 C CA . VAL A 1 179 ? -2.616 4.181 8.181 1.00 84.94 179 VAL A CA 1
ATOM 1439 C C . VAL A 1 179 ? -1.796 4.998 7.195 1.00 84.94 179 VAL A C 1
ATOM 1441 O O . VAL A 1 179 ? -0.632 5.288 7.456 1.00 84.94 179 VAL A O 1
ATOM 1444 N N . LEU A 1 180 ? -2.412 5.349 6.065 1.00 86.56 180 LEU A N 1
ATOM 1445 C CA . LEU A 1 180 ? -1.819 6.201 5.038 1.00 86.56 180 LEU A CA 1
ATOM 1446 C C . LEU A 1 180 ? -2.328 7.622 5.232 1.00 86.56 180 LEU A C 1
ATOM 1448 O O . LEU A 1 180 ? -3.521 7.888 5.095 1.00 86.56 180 LEU A O 1
ATOM 1452 N N . ARG A 1 181 ? -1.406 8.511 5.556 1.00 85.69 181 ARG A N 1
ATOM 1453 C CA . ARG A 1 181 ? -1.638 9.912 5.848 1.00 85.69 181 ARG A CA 1
ATOM 1454 C C . ARG A 1 181 ? -0.971 10.724 4.739 1.00 85.69 181 ARG A C 1
ATOM 1456 O O . ARG A 1 181 ? 0.227 10.629 4.535 1.00 85.69 181 ARG A O 1
ATOM 1463 N N . LEU A 1 182 ? -1.766 11.413 3.928 1.00 87.44 182 LEU A N 1
ATOM 1464 C CA . LEU A 1 182 ? -1.290 12.165 2.757 1.00 87.44 182 LEU A CA 1
ATOM 1465 C C . LEU A 1 182 ? -0.950 13.608 3.099 1.00 87.44 182 LEU A C 1
ATOM 1467 O O . LEU A 1 182 ? -1.551 14.159 4.006 1.00 87.44 182 LEU A O 1
ATOM 1471 N N . TYR A 1 183 ? -0.047 14.247 2.365 1.00 84.88 183 TYR A N 1
ATOM 1472 C CA . TYR A 1 183 ? 0.244 15.662 2.588 1.00 84.88 183 TYR A CA 1
ATOM 1473 C C . TYR A 1 183 ? 0.812 16.363 1.371 1.00 84.88 183 TYR A C 1
ATOM 1475 O O . TYR A 1 183 ? 1.362 15.727 0.470 1.00 84.88 183 TYR A O 1
ATOM 1483 N N . ARG A 1 184 ? 0.697 17.690 1.354 1.00 89.75 184 ARG A N 1
ATOM 1484 C CA . ARG A 1 184 ? 1.394 18.549 0.395 1.00 89.75 184 ARG A CA 1
ATOM 1485 C C . ARG A 1 184 ? 2.790 18.869 0.898 1.00 89.75 184 ARG A C 1
ATOM 1487 O O . ARG A 1 184 ? 3.005 19.058 2.091 1.00 89.75 184 ARG A O 1
ATOM 1494 N N . LYS A 1 185 ? 3.741 19.008 -0.016 1.00 86.50 185 LYS A N 1
ATOM 1495 C CA . LYS A 1 185 ? 5.101 19.409 0.332 1.00 86.50 185 LYS A CA 1
ATOM 1496 C C . LYS A 1 185 ? 5.100 20.753 1.062 1.00 86.50 185 LYS A C 1
ATOM 1498 O O . LYS A 1 185 ? 4.488 21.716 0.604 1.00 86.50 185 LYS A O 1
ATOM 1503 N N . GLY A 1 186 ? 5.796 20.805 2.195 1.00 84.44 186 GLY A N 1
ATOM 1504 C CA . GLY A 1 186 ? 5.837 21.976 3.076 1.00 84.44 186 GLY A CA 1
ATOM 1505 C C . GLY A 1 186 ? 4.641 22.116 4.026 1.00 84.44 186 GLY A C 1
ATOM 1506 O O . GLY A 1 186 ? 4.646 23.024 4.855 1.00 84.44 186 GLY A O 1
ATOM 1507 N N . GLN A 1 187 ? 3.640 21.232 3.954 1.00 84.69 187 GLN A N 1
ATOM 1508 C CA . GLN A 1 187 ? 2.580 21.140 4.958 1.00 84.69 187 GLN A CA 1
ATOM 1509 C C . GLN A 1 187 ? 3.144 20.482 6.218 1.00 84.69 187 GLN A C 1
ATOM 1511 O O . GLN A 1 187 ? 3.656 19.366 6.171 1.00 84.69 187 GLN A O 1
ATOM 1516 N N . GLN A 1 188 ? 3.037 21.169 7.354 1.00 78.50 188 GLN A N 1
ATOM 1517 C CA . GLN A 1 188 ? 3.280 20.544 8.647 1.00 78.50 188 GLN A CA 1
ATOM 1518 C C . GLN A 1 188 ? 2.069 19.710 9.030 1.00 78.50 188 GLN A C 1
ATOM 1520 O O . GLN A 1 188 ? 0.931 20.124 8.816 1.00 78.50 188 GLN A O 1
ATOM 1525 N N . LEU A 1 189 ? 2.321 18.544 9.610 1.00 74.06 189 LEU A N 1
ATOM 1526 C CA . LEU A 1 189 ? 1.265 17.580 9.850 1.00 74.06 189 LEU A CA 1
ATOM 1527 C C . LEU A 1 189 ? 1.058 17.347 11.320 1.00 74.06 189 LEU A C 1
ATOM 1529 O O . LEU A 1 189 ? 1.954 17.530 12.147 1.00 74.06 189 LEU A O 1
ATOM 1533 N N . GLU A 1 190 ? -0.170 16.974 11.626 1.00 80.44 190 GLU A N 1
ATOM 1534 C CA . GLU A 1 190 ? -0.615 16.803 12.987 1.00 80.44 190 GLU A CA 1
ATOM 1535 C C . GLU A 1 190 ? 0.099 15.607 13.615 1.00 80.44 190 GLU A C 1
ATOM 1537 O O . GLU A 1 190 ? 0.673 14.754 12.922 1.00 80.44 190 GLU A O 1
ATOM 1542 N N . SER A 1 191 ? 0.026 15.526 14.941 1.00 80.81 191 SER A N 1
ATOM 1543 C CA . SER A 1 191 ? 0.663 14.460 15.705 1.00 80.81 191 SER A CA 1
ATOM 1544 C C . SER A 1 191 ? 0.303 13.064 15.186 1.00 80.81 191 SER A C 1
ATOM 1546 O O . SER A 1 191 ? -0.740 12.836 14.568 1.00 80.81 191 SER A O 1
ATOM 1548 N N . ALA A 1 192 ? 1.219 12.118 15.407 1.00 80.31 192 ALA A N 1
ATOM 1549 C CA . ALA A 1 192 ? 1.045 10.747 14.954 1.00 80.31 192 ALA A CA 1
ATOM 1550 C C . ALA A 1 192 ? -0.275 10.149 15.480 1.00 80.31 192 ALA A C 1
ATOM 1552 O O . ALA A 1 192 ? -0.673 10.444 16.616 1.00 80.31 192 ALA A O 1
ATOM 1553 N N . PRO A 1 193 ? -0.936 9.280 14.696 1.00 83.81 193 PRO A N 1
ATOM 1554 C CA . PRO A 1 193 ? -2.111 8.572 15.159 1.00 83.81 193 PRO A CA 1
ATOM 1555 C C . PRO A 1 193 ? -1.824 7.809 16.446 1.00 83.81 193 PRO A C 1
ATOM 1557 O O . PRO A 1 193 ? -0.801 7.137 16.581 1.00 83.81 193 PRO A O 1
ATOM 1560 N N . GLN A 1 194 ? -2.765 7.869 17.376 1.00 85.62 194 GLN A N 1
ATOM 1561 C CA . GLN A 1 194 ? -2.719 7.053 18.579 1.00 85.62 194 GLN A CA 1
ATOM 1562 C C . GLN A 1 194 ? -3.511 5.780 18.336 1.00 85.62 194 GLN A C 1
ATOM 1564 O O . GLN A 1 194 ? -4.608 5.825 17.777 1.00 85.62 194 GLN A O 1
ATOM 1569 N N . THR A 1 195 ? -2.966 4.650 18.773 1.00 85.62 195 THR A N 1
ATOM 1570 C CA . THR A 1 195 ? -3.647 3.361 18.668 1.00 85.62 195 THR A CA 1
ATOM 1571 C C . THR A 1 195 ? -3.778 2.731 20.045 1.00 85.62 195 THR A C 1
ATOM 1573 O O . THR A 1 195 ? -2.792 2.582 20.763 1.00 85.62 195 THR A O 1
ATOM 1576 N N . GLU A 1 196 ? -4.997 2.341 20.396 1.00 87.69 196 GLU A N 1
ATOM 1577 C CA . GLU A 1 196 ? -5.308 1.472 21.529 1.00 87.69 196 GLU A CA 1
ATOM 1578 C C . GLU A 1 196 ? -5.805 0.135 20.974 1.00 87.69 196 GLU A C 1
ATOM 1580 O O . GLU A 1 196 ? -6.495 0.095 19.956 1.00 87.69 196 GLU A O 1
ATOM 1585 N N . GLN A 1 197 ? -5.468 -0.977 21.618 1.00 87.44 197 GLN A N 1
ATOM 1586 C CA . GLN A 1 197 ? -5.979 -2.281 21.211 1.00 87.44 197 GLN A CA 1
ATOM 1587 C C . GLN A 1 197 ? -6.196 -3.197 22.408 1.00 87.44 197 GLN A C 1
ATOM 1589 O O . GLN A 1 197 ? -5.469 -3.132 23.396 1.00 87.44 197 GLN A O 1
ATOM 1594 N N . ASN A 1 198 ? -7.178 -4.083 22.283 1.00 88.81 198 ASN A N 1
ATOM 1595 C CA . ASN A 1 198 ? -7.436 -5.179 23.212 1.00 88.81 198 ASN A CA 1
ATOM 1596 C C . ASN A 1 198 ? -7.802 -6.448 22.427 1.00 88.81 198 ASN A C 1
ATOM 1598 O O . ASN A 1 198 ? -7.618 -6.502 21.209 1.00 88.81 198 ASN A O 1
ATOM 1602 N N . ASP A 1 199 ? -8.320 -7.473 23.095 1.00 88.38 199 ASP A N 1
ATOM 1603 C CA . ASP A 1 199 ? -8.626 -8.762 22.460 1.00 88.38 199 ASP A CA 1
ATOM 1604 C C . ASP A 1 199 ? -9.730 -8.679 21.396 1.00 88.38 199 ASP A C 1
ATOM 1606 O O . ASP A 1 199 ? -9.774 -9.495 20.478 1.00 88.38 199 ASP A O 1
ATOM 1610 N N . THR A 1 200 ? -10.607 -7.674 21.472 1.00 92.19 200 THR A N 1
ATOM 1611 C CA . THR A 1 200 ? -11.804 -7.585 20.623 1.00 92.19 200 THR A CA 1
ATOM 1612 C C . THR A 1 200 ? -11.73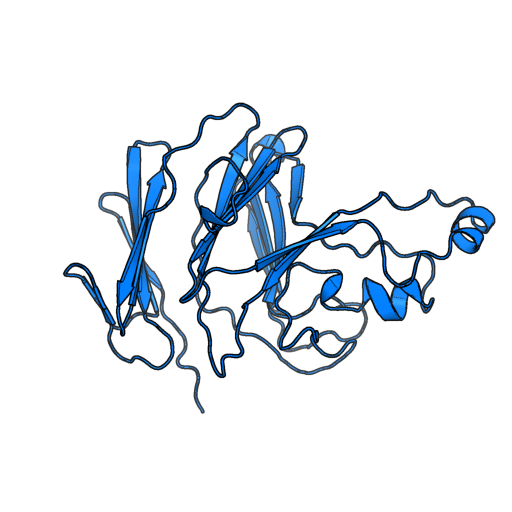4 -6.498 19.556 1.00 92.19 200 THR A C 1
ATOM 1614 O O . THR A 1 200 ? -12.408 -6.605 18.527 1.00 92.19 200 THR A O 1
ATOM 1617 N N . ALA A 1 201 ? -10.923 -5.459 19.768 1.00 91.50 201 ALA A N 1
ATOM 1618 C CA . ALA A 1 201 ? -10.908 -4.283 18.909 1.00 91.50 201 ALA A CA 1
ATOM 1619 C C . ALA A 1 201 ? -9.566 -3.549 18.864 1.00 91.50 201 ALA A C 1
ATOM 1621 O O . ALA A 1 201 ? -8.685 -3.731 19.707 1.00 91.50 201 ALA A O 1
ATOM 1622 N N . ILE A 1 202 ? -9.448 -2.695 17.851 1.00 89.38 202 ILE A N 1
ATOM 1623 C CA . ILE A 1 202 ? -8.401 -1.687 17.686 1.00 89.38 202 ILE A CA 1
ATOM 1624 C C . ILE A 1 202 ? -9.096 -0.336 17.560 1.00 89.38 202 ILE A C 1
ATOM 1626 O O . ILE A 1 202 ? -10.024 -0.196 16.768 1.00 89.38 202 ILE A O 1
ATOM 1630 N N . LEU A 1 203 ? -8.659 0.654 18.324 1.00 90.88 203 LEU A N 1
ATOM 1631 C CA . LEU A 1 203 ? -9.137 2.024 18.255 1.00 90.88 203 LEU A CA 1
ATOM 1632 C C . LEU A 1 203 ? -8.006 2.928 17.782 1.00 90.88 203 LEU A C 1
ATOM 1634 O O . LEU A 1 203 ? -7.007 3.105 18.474 1.00 90.88 203 LEU A O 1
ATOM 1638 N N . LEU A 1 204 ? -8.201 3.526 16.616 1.00 90.44 204 LEU A N 1
ATOM 1639 C CA . LEU A 1 204 ? -7.325 4.533 16.049 1.00 90.44 204 LEU A CA 1
ATOM 1640 C C . LEU A 1 204 ? -7.880 5.925 16.353 1.00 90.44 204 LEU A C 1
ATOM 1642 O O . LEU A 1 204 ? -9.075 6.172 16.180 1.00 90.44 204 LEU A O 1
ATOM 1646 N N . ARG A 1 205 ? -7.014 6.847 16.764 1.00 89.25 205 ARG A N 1
ATOM 1647 C CA . ARG A 1 205 ? -7.310 8.275 16.899 1.00 89.25 205 ARG A CA 1
ATOM 1648 C C . ARG A 1 205 ? -6.352 9.044 16.003 1.00 89.25 205 ARG A C 1
ATOM 1650 O O . ARG A 1 205 ? -5.149 9.039 16.247 1.00 89.25 205 ARG A O 1
ATOM 1657 N N . VAL A 1 206 ? -6.888 9.652 14.955 1.00 86.25 206 VAL A N 1
ATOM 1658 C CA . VAL A 1 206 ? -6.137 10.405 13.950 1.00 86.25 206 VAL A CA 1
ATOM 1659 C C . VAL A 1 206 ? -6.500 11.879 14.100 1.00 86.25 206 VAL A C 1
ATOM 1661 O O . VAL A 1 206 ? -7.661 12.233 13.873 1.00 86.25 206 VAL A O 1
ATOM 1664 N N . PRO A 1 207 ? -5.554 12.743 14.487 1.00 84.00 207 PRO A N 1
ATOM 1665 C CA . PRO A 1 207 ? -5.775 14.180 14.434 1.00 84.00 207 PRO A CA 1
ATOM 1666 C C . PRO A 1 207 ? -5.968 14.624 12.977 1.00 84.00 207 PRO A C 1
ATOM 1668 O O . PRO A 1 207 ? -5.313 14.100 12.076 1.00 84.00 207 PRO A O 1
ATOM 1671 N N . SER A 1 208 ? -6.885 15.558 12.745 1.00 75.38 208 SER A N 1
ATOM 1672 C CA . SER A 1 208 ? -7.187 16.126 11.427 1.00 75.38 208 SER A CA 1
ATOM 1673 C C . SER A 1 208 ? -6.806 17.609 11.388 1.00 75.38 208 SER A C 1
ATOM 1675 O O . SER A 1 208 ? -6.696 18.247 12.435 1.00 75.38 208 SER A O 1
ATOM 1677 N N . ALA A 1 209 ? -6.642 18.158 10.184 1.00 72.06 209 ALA A N 1
ATOM 1678 C CA . ALA A 1 209 ? -6.189 19.534 9.950 1.00 72.06 209 ALA A CA 1
ATOM 1679 C C . ALA A 1 209 ? -7.128 20.623 10.492 1.00 72.06 209 ALA A C 1
ATOM 1681 O O . AL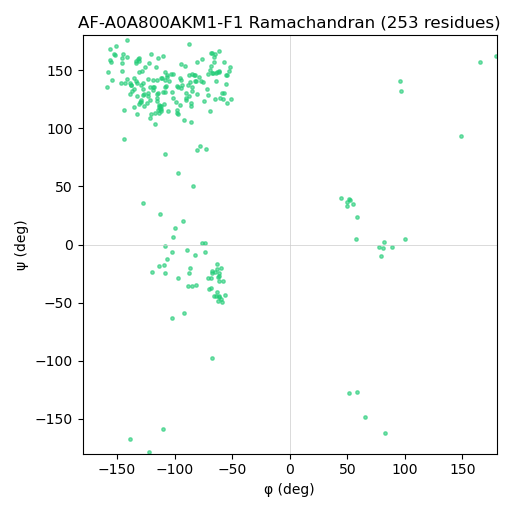A A 1 209 ? -6.728 21.775 10.629 1.00 72.06 209 ALA A O 1
ATOM 1682 N N . ASP A 1 210 ? -8.378 20.276 10.793 1.00 78.38 210 ASP A N 1
ATOM 1683 C CA . ASP A 1 210 ? -9.375 21.156 11.407 1.00 78.38 210 ASP A CA 1
ATOM 1684 C C . ASP A 1 210 ? -9.399 21.060 12.944 1.00 78.38 210 ASP A C 1
ATOM 1686 O O . ASP A 1 210 ? -10.414 21.381 13.563 1.00 78.38 210 ASP A O 1
ATOM 1690 N N . ASP A 1 211 ? -8.313 20.572 13.557 1.00 74.69 211 ASP A N 1
ATOM 1691 C CA . ASP A 1 211 ? -8.176 20.250 14.987 1.00 74.69 211 ASP A CA 1
ATOM 1692 C C . ASP A 1 211 ? -9.199 19.220 15.511 1.00 74.69 211 ASP A C 1
ATOM 1694 O O . ASP A 1 211 ? -9.224 18.889 16.703 1.00 74.69 211 ASP A O 1
ATOM 1698 N N . ALA A 1 212 ? -10.036 18.649 14.638 1.00 81.44 212 ALA A N 1
ATOM 1699 C CA . ALA A 1 212 ? -10.957 17.593 15.014 1.00 81.44 212 ALA A CA 1
ATOM 1700 C C . ALA A 1 212 ? -10.225 16.249 15.103 1.00 81.44 212 ALA A C 1
ATOM 1702 O O . ALA A 1 212 ? -9.345 15.918 14.308 1.00 81.44 212 ALA A O 1
ATOM 1703 N N . MET A 1 213 ? -10.643 15.420 16.058 1.00 86.62 213 MET A N 1
ATOM 1704 C CA . MET A 1 213 ? -10.155 14.050 16.171 1.00 86.62 213 MET A CA 1
ATOM 1705 C C . MET A 1 213 ? -11.047 13.110 15.362 1.00 86.62 213 MET A C 1
ATOM 1707 O O . MET A 1 213 ? -12.254 13.029 15.607 1.00 86.62 213 MET A O 1
ATOM 1711 N N . VAL A 1 214 ? -10.448 12.355 14.444 1.00 87.88 214 VAL A N 1
ATOM 1712 C CA . VAL A 1 214 ? -11.105 11.220 13.795 1.00 87.88 214 VAL A CA 1
ATOM 1713 C C . VAL A 1 214 ? -10.840 9.972 14.619 1.00 87.88 214 VAL A C 1
ATOM 1715 O O . VAL A 1 214 ? -9.692 9.639 14.904 1.00 87.88 214 VAL A O 1
ATOM 1718 N N . THR A 1 215 ? -11.891 9.261 15.014 1.00 90.69 215 THR A N 1
ATOM 1719 C CA . THR A 1 215 ? -11.756 8.001 15.755 1.00 90.69 215 THR A CA 1
ATOM 1720 C C . THR A 1 215 ? -12.282 6.848 14.928 1.00 90.69 215 THR A C 1
ATOM 1722 O O . THR A 1 215 ? -13.440 6.890 14.520 1.00 90.69 215 THR A O 1
ATOM 1725 N N . ILE A 1 216 ? -11.476 5.809 14.727 1.00 90.69 216 ILE A N 1
ATOM 1726 C CA . ILE A 1 216 ? -11.860 4.609 13.983 1.00 90.69 216 ILE A CA 1
ATOM 1727 C C . ILE A 1 216 ? -11.700 3.399 14.902 1.00 90.69 216 ILE A C 1
ATOM 1729 O O . ILE A 1 216 ? -10.585 3.004 15.227 1.00 90.69 216 ILE A O 1
ATOM 1733 N N . ALA A 1 217 ? -12.815 2.813 15.329 1.00 91.75 217 ALA A N 1
ATOM 1734 C CA . ALA A 1 217 ? -12.850 1.565 16.081 1.00 91.75 217 ALA A CA 1
ATOM 1735 C C . ALA A 1 217 ? -13.084 0.399 15.115 1.00 91.75 217 ALA A C 1
ATOM 1737 O O . ALA A 1 217 ? -14.102 0.364 14.429 1.00 91.75 217 ALA A O 1
ATOM 1738 N N . LEU A 1 218 ? -12.159 -0.552 15.060 1.00 90.62 218 LEU A N 1
ATOM 1739 C CA . LEU A 1 218 ? -12.195 -1.745 14.217 1.00 90.62 218 LEU A CA 1
ATOM 1740 C C . LEU A 1 218 ? -12.401 -2.976 15.096 1.00 90.62 218 LEU A C 1
ATOM 1742 O O . LEU A 1 218 ? -11.681 -3.166 16.076 1.00 90.62 218 LEU A O 1
ATOM 1746 N N . ARG A 1 219 ? -13.352 -3.838 14.736 1.00 91.00 219 ARG A N 1
ATOM 1747 C CA . ARG A 1 219 ? -13.551 -5.140 15.383 1.00 91.00 219 ARG A CA 1
ATOM 1748 C C . ARG A 1 219 ? -12.537 -6.130 14.822 1.00 91.00 219 ARG A C 1
ATOM 1750 O O . ARG A 1 219 ? -12.413 -6.263 13.603 1.00 91.00 219 ARG A O 1
ATOM 1757 N N . LYS A 1 220 ? -11.823 -6.835 15.700 1.00 86.38 220 LYS A N 1
ATOM 1758 C CA . LYS A 1 220 ? -10.827 -7.829 15.286 1.00 86.38 220 LYS A CA 1
ATOM 1759 C C . LYS A 1 220 ? -11.498 -9.025 14.581 1.00 86.38 220 LYS A C 1
ATOM 1761 O O . LYS A 1 220 ? -12.635 -9.374 14.913 1.00 86.38 220 LYS A O 1
ATOM 1766 N N . PRO A 1 221 ? -10.829 -9.659 13.597 1.00 82.69 221 PRO A N 1
ATOM 1767 C CA . PRO A 1 221 ? -11.346 -10.857 12.935 1.00 82.69 221 PRO A CA 1
ATOM 1768 C C . PRO A 1 221 ? -11.689 -11.978 13.926 1.00 82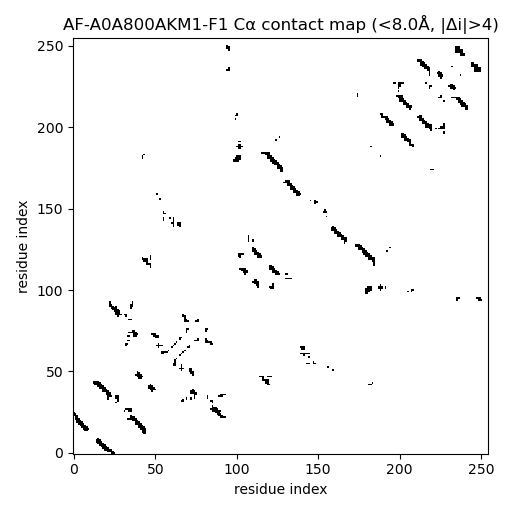.69 221 PRO A C 1
ATOM 1770 O O . PRO A 1 221 ? -11.026 -12.131 14.946 1.00 82.69 221 PRO A O 1
ATOM 1773 N N . GLY A 1 222 ? -12.729 -12.763 13.629 1.00 84.00 222 GLY A N 1
ATOM 1774 C CA . GLY A 1 222 ? -13.183 -13.873 14.483 1.00 84.00 222 GLY A CA 1
ATOM 1775 C C . GLY A 1 222 ? -14.023 -13.463 15.699 1.00 84.00 222 GLY A C 1
ATOM 1776 O O . GLY A 1 222 ? -14.653 -14.311 16.323 1.00 84.00 222 GLY A O 1
ATOM 1777 N N . VAL A 1 223 ? -14.107 -12.168 16.009 1.00 89.25 223 VAL A N 1
ATOM 1778 C CA . VAL A 1 223 ? -14.887 -11.645 17.136 1.00 89.25 223 VAL A CA 1
ATOM 1779 C C . VAL A 1 223 ? -16.271 -11.220 16.655 1.00 89.25 223 VAL A C 1
ATOM 1781 O O . VAL A 1 223 ? -16.380 -10.548 15.633 1.00 89.25 223 VAL A O 1
ATOM 1784 N N . THR A 1 224 ? -17.343 -11.570 17.372 1.00 91.25 224 THR A N 1
ATOM 1785 C CA . THR A 1 224 ? -18.733 -11.205 17.019 1.00 91.25 224 THR A CA 1
ATOM 1786 C C . THR A 1 224 ? -19.136 -9.820 17.529 1.00 91.25 224 THR A C 1
ATOM 1788 O O . THR A 1 224 ? -19.803 -9.079 16.804 1.00 91.25 224 THR A O 1
ATOM 1791 N N . GLN A 1 225 ? -18.656 -9.428 18.708 1.00 94.44 225 GLN A N 1
ATOM 1792 C CA . GLN A 1 225 ? -18.896 -8.131 19.338 1.00 94.44 225 GLN A CA 1
ATOM 1793 C C . GLN A 1 225 ? -17.590 -7.565 19.901 1.00 94.44 225 GLN A C 1
ATOM 1795 O O . GLN A 1 225 ? -16.840 -8.269 20.569 1.00 94.44 225 GLN A O 1
ATOM 1800 N N . ALA A 1 226 ? -17.336 -6.291 19.629 1.00 95.50 226 ALA A N 1
ATOM 1801 C CA . ALA A 1 226 ? -16.170 -5.557 20.089 1.00 95.50 226 ALA A CA 1
ATOM 1802 C C . ALA A 1 226 ? -16.527 -4.566 21.198 1.00 95.50 226 ALA A C 1
ATOM 1804 O O . ALA A 1 226 ? -17.598 -3.955 21.163 1.00 95.50 226 ALA A O 1
ATOM 1805 N N . SER A 1 227 ? -15.596 -4.374 22.133 1.00 96.31 227 SER A N 1
ATOM 1806 C CA . SER A 1 227 ? -15.651 -3.308 23.131 1.00 96.31 227 SER A CA 1
ATOM 1807 C C . SER A 1 227 ? -14.277 -2.672 23.329 1.00 96.31 227 SER A C 1
ATOM 1809 O O . SER A 1 227 ? -13.294 -3.390 23.505 1.00 96.31 227 SER A O 1
ATOM 1811 N N . ILE A 1 228 ? -14.177 -1.341 23.274 1.00 95.44 228 ILE A N 1
ATOM 1812 C CA . ILE A 1 228 ? -12.926 -0.594 23.515 1.00 95.44 228 ILE A CA 1
ATOM 1813 C C . ILE A 1 228 ? -13.214 0.861 23.894 1.00 95.44 228 ILE A C 1
ATOM 1815 O O . ILE A 1 228 ? -14.076 1.501 23.294 1.00 95.44 228 ILE A O 1
ATOM 1819 N N . SER A 1 229 ? -12.520 1.379 24.912 1.00 93.75 229 SER A N 1
ATOM 1820 C CA . SER A 1 229 ? -12.659 2.756 25.426 1.00 93.75 229 SER A CA 1
ATOM 1821 C C . SER A 1 229 ? -14.118 3.239 25.597 1.00 93.75 229 SER A C 1
ATOM 1823 O O . SER A 1 229 ? -14.448 4.380 25.270 1.00 93.75 229 SER A O 1
ATOM 1825 N N . GLY A 1 230 ? -15.010 2.364 26.080 1.00 91.81 230 GLY A N 1
ATOM 1826 C CA . GLY A 1 230 ? -16.435 2.661 26.298 1.00 91.81 230 GLY A CA 1
ATOM 1827 C C . GLY A 1 230 ? -17.331 2.568 25.054 1.00 91.81 230 GLY A C 1
ATOM 1828 O O . GLY A 1 230 ? -18.525 2.843 25.144 1.00 91.81 230 GLY A O 1
ATOM 1829 N N . LEU A 1 231 ? -16.787 2.183 23.898 1.00 92.56 231 LEU A N 1
ATOM 1830 C CA . LEU A 1 231 ? -17.557 1.834 22.705 1.00 92.56 231 LEU A CA 1
ATOM 1831 C C . LEU A 1 231 ? -17.910 0.353 22.734 1.00 92.56 231 LEU A C 1
ATOM 1833 O O . LEU A 1 231 ? -17.032 -0.462 22.986 1.00 92.56 231 LEU A O 1
ATOM 1837 N N . GLU A 1 232 ? -19.143 0.008 22.372 1.00 95.19 232 GLU A N 1
ATOM 1838 C CA . GLU A 1 232 ? -19.575 -1.371 22.127 1.00 95.19 232 GLU A CA 1
ATOM 1839 C C . GLU A 1 232 ? -20.220 -1.476 20.747 1.00 95.19 232 GLU A C 1
ATOM 1841 O O . GLU A 1 232 ? -21.086 -0.671 20.392 1.00 95.19 232 GLU A O 1
ATOM 1846 N N . PHE A 1 233 ? -19.791 -2.447 19.938 1.00 94.50 233 PHE A N 1
ATOM 1847 C CA . PHE A 1 233 ? -20.244 -2.541 18.554 1.00 94.50 233 PHE A CA 1
ATOM 1848 C C . PHE A 1 233 ? -20.105 -3.933 17.937 1.00 94.50 233 PHE A C 1
ATOM 1850 O O . PHE A 1 233 ? -19.191 -4.696 18.227 1.00 94.50 233 PHE A O 1
ATOM 1857 N N . THR A 1 234 ? -21.020 -4.249 17.022 1.00 93.50 234 THR A N 1
ATOM 1858 C CA . THR A 1 234 ? -21.029 -5.494 16.229 1.00 93.50 234 THR A CA 1
ATOM 1859 C C . THR A 1 234 ? -20.629 -5.276 14.768 1.00 93.50 234 THR A C 1
ATOM 1861 O O . THR A 1 234 ? -20.356 -6.231 14.041 1.00 93.50 234 THR A O 1
ATOM 1864 N N . HIS A 1 235 ? -20.578 -4.016 14.329 1.00 90.69 235 HIS A N 1
ATOM 1865 C CA . HIS A 1 235 ? -20.148 -3.631 12.987 1.00 90.69 235 HIS A CA 1
ATOM 1866 C C . HIS A 1 235 ? -18.666 -3.987 12.774 1.00 90.69 235 HIS A C 1
ATOM 1868 O O . HIS A 1 235 ? -17.935 -4.267 13.726 1.00 90.69 235 HIS A O 1
ATOM 1874 N N . PHE A 1 236 ? -18.204 -4.012 11.521 1.00 87.19 236 PHE A N 1
ATOM 1875 C CA . PHE A 1 236 ? -16.776 -4.210 11.258 1.00 87.19 236 PHE A CA 1
ATOM 1876 C C . PHE A 1 236 ? -15.965 -3.026 11.776 1.00 87.19 236 PHE A C 1
ATOM 1878 O O . PHE A 1 236 ? -14.957 -3.224 12.449 1.00 87.19 236 PHE A O 1
ATOM 1885 N N . ALA A 1 237 ? -16.438 -1.808 11.512 1.00 89.00 237 ALA A N 1
ATOM 1886 C CA . ALA A 1 237 ? -15.834 -0.615 12.070 1.00 89.00 237 ALA A CA 1
ATOM 1887 C C . ALA A 1 237 ? -16.864 0.474 12.374 1.00 89.00 237 ALA A C 1
ATOM 1889 O O . ALA A 1 237 ? -17.943 0.521 11.777 1.00 89.00 237 ALA A O 1
ATOM 1890 N N . ILE A 1 238 ? -16.503 1.360 13.294 1.00 90.06 238 ILE A N 1
ATOM 1891 C CA . ILE A 1 238 ? -17.171 2.633 13.545 1.00 90.06 238 ILE A CA 1
ATOM 1892 C C . ILE A 1 238 ? -16.137 3.733 13.344 1.00 90.06 238 ILE A C 1
ATOM 1894 O O . ILE A 1 238 ? -15.097 3.712 13.994 1.00 90.06 238 ILE A O 1
ATOM 1898 N N . ALA A 1 239 ? -16.428 4.691 12.473 1.00 89.75 239 ALA A N 1
ATOM 1899 C CA . ALA A 1 239 ? -15.652 5.914 12.325 1.00 89.75 239 ALA A CA 1
ATOM 1900 C C . ALA A 1 239 ? -16.456 7.093 12.887 1.00 89.75 239 ALA A C 1
ATOM 1902 O O . ALA A 1 239 ? -17.673 7.147 12.713 1.00 89.75 239 ALA A O 1
ATOM 1903 N N . ARG A 1 240 ? -15.803 8.040 13.559 1.00 89.94 240 ARG A N 1
ATOM 1904 C CA . ARG A 1 240 ? -16.419 9.294 14.017 1.00 89.94 240 ARG A CA 1
ATOM 1905 C C . ARG A 1 240 ? -15.515 10.477 13.714 1.00 89.94 240 ARG A C 1
ATOM 1907 O O . ARG A 1 240 ? -14.301 10.358 13.865 1.00 89.94 240 ARG A O 1
ATOM 1914 N N . LYS A 1 241 ? -16.113 11.611 13.349 1.00 86.12 241 LYS A N 1
ATOM 1915 C CA . LYS A 1 241 ? -15.455 12.922 13.237 1.00 86.12 241 LYS A CA 1
ATOM 1916 C C . LYS A 1 241 ? -16.449 13.999 13.678 1.00 86.12 241 LYS A C 1
ATOM 1918 O O . LYS A 1 241 ? -17.488 14.177 13.045 1.00 86.12 241 LYS A O 1
ATOM 1923 N N . GLY A 1 242 ? -16.149 14.702 14.771 1.00 85.25 242 GLY A N 1
ATOM 1924 C CA . GLY A 1 242 ? -17.100 15.638 15.382 1.00 85.25 242 GLY A CA 1
ATOM 1925 C C . GLY A 1 242 ? -18.401 14.935 15.790 1.00 85.25 242 GLY A C 1
ATOM 1926 O O . GLY A 1 242 ? -18.364 13.913 16.471 1.00 85.25 242 GLY A O 1
ATOM 1927 N N . GLU A 1 243 ? -19.545 15.459 15.348 1.00 86.12 243 GLU A N 1
ATOM 1928 C CA . GLU A 1 243 ? -20.871 14.864 15.597 1.00 86.12 243 GLU A CA 1
ATOM 1929 C 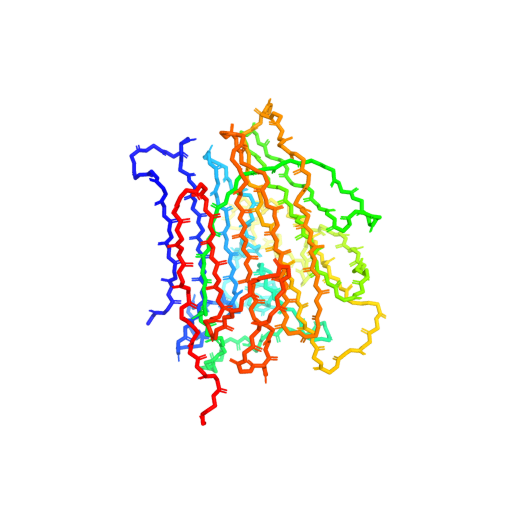C . GLU A 1 243 ? -21.235 13.734 14.619 1.00 86.12 243 GLU A C 1
ATOM 1931 O O . GLU A 1 243 ? -22.246 13.053 14.798 1.00 86.12 243 GLU A O 1
ATOM 1936 N N . GLN A 1 244 ? -20.437 13.525 13.569 1.00 87.44 244 GLN A N 1
ATOM 1937 C CA . GLN A 1 244 ? -20.719 12.517 12.553 1.00 87.44 244 GLN A CA 1
ATOM 1938 C C . GLN A 1 244 ? -20.198 11.145 12.985 1.00 87.44 244 GLN A C 1
ATOM 1940 O O . GLN A 1 244 ? -19.067 11.009 13.454 1.00 87.44 244 GLN A O 1
ATOM 1945 N N . GLU A 1 245 ? -21.024 10.119 12.779 1.00 91.00 245 GLU A N 1
ATOM 1946 C CA . GLU A 1 245 ? -20.681 8.712 12.978 1.00 91.00 245 GLU A CA 1
ATOM 1947 C C . GLU A 1 245 ? -21.015 7.914 11.715 1.00 91.00 245 GLU A C 1
ATOM 1949 O O . GLU A 1 245 ? -22.119 8.000 11.175 1.00 91.00 245 GLU A O 1
ATOM 1954 N N . TRP A 1 246 ? -20.077 7.076 11.289 1.00 88.44 246 TRP A N 1
ATOM 1955 C CA . TRP A 1 246 ? -20.250 6.113 10.212 1.00 88.44 246 TRP A CA 1
ATOM 1956 C C . TRP A 1 246 ? -20.044 4.705 10.742 1.00 88.44 246 TRP A C 1
ATOM 1958 O O . TRP A 1 246 ? -19.091 4.423 11.467 1.00 88.44 246 TRP A O 1
ATOM 1968 N N . ARG A 1 247 ? -20.927 3.793 10.340 1.00 88.19 247 ARG A N 1
ATOM 1969 C CA . ARG A 1 247 ? -20.842 2.375 10.690 1.00 88.19 247 ARG A CA 1
ATOM 1970 C C . ARG A 1 247 ? -20.575 1.571 9.436 1.00 88.19 247 ARG A C 1
ATOM 1972 O O . ARG A 1 247 ? -21.364 1.591 8.495 1.00 88.19 247 ARG A O 1
ATOM 1979 N N . LEU A 1 248 ? -19.460 0.857 9.434 1.00 81.50 248 LEU A N 1
ATOM 1980 C CA . LEU A 1 248 ? -19.033 0.036 8.317 1.00 81.50 248 LEU A CA 1
ATOM 1981 C C . LEU A 1 248 ? -19.460 -1.403 8.591 1.00 81.50 248 LEU A C 1
ATOM 1983 O O . LEU A 1 248 ? -18.981 -2.055 9.522 1.00 81.50 248 LEU A O 1
ATOM 1987 N N . ALA A 1 249 ? -20.408 -1.888 7.793 1.00 77.19 249 ALA A N 1
ATOM 1988 C CA . ALA A 1 249 ? -20.824 -3.279 7.836 1.00 77.19 249 ALA A CA 1
ATOM 1989 C C . ALA A 1 249 ? -19.712 -4.162 7.257 1.00 77.19 249 ALA A C 1
ATOM 1991 O O . ALA A 1 249 ? -19.242 -3.928 6.147 1.00 77.19 249 ALA A O 1
ATOM 1992 N N . GLY A 1 250 ? -19.314 -5.194 7.999 1.00 60.12 250 GLY A N 1
ATOM 1993 C CA . GLY A 1 250 ? -18.504 -6.272 7.442 1.00 60.12 250 GLY A CA 1
ATOM 1994 C C . GLY A 1 250 ? -19.413 -7.329 6.838 1.00 60.12 250 GLY A C 1
ATOM 1995 O O . GLY A 1 250 ? -20.476 -7.614 7.390 1.00 60.12 250 GLY A O 1
ATOM 1996 N N . LYS A 1 251 ? -18.986 -7.966 5.747 1.00 55.47 251 LYS A N 1
ATOM 1997 C CA . LYS A 1 251 ? -19.518 -9.294 5.430 1.00 55.47 251 LYS A CA 1
ATOM 1998 C C . LYS A 1 251 ? -18.944 -10.285 6.438 1.00 55.47 251 LYS A C 1
ATOM 2000 O O . LYS A 1 251 ? -17.741 -10.259 6.695 1.00 55.47 251 LYS A O 1
ATOM 2005 N N . GLN A 1 252 ? -19.789 -11.146 7.003 1.00 42.41 252 GLN A N 1
ATOM 2006 C CA . GLN A 1 252 ? -19.283 -12.334 7.681 1.00 42.41 252 GLN A CA 1
ATOM 2007 C C . GLN A 1 252 ? -18.519 -13.166 6.649 1.00 42.41 252 GLN A C 1
ATOM 2009 O O . GLN A 1 252 ? -19.027 -13.438 5.562 1.00 42.41 252 GLN A O 1
ATOM 2014 N N . VAL A 1 253 ? -17.268 -13.494 6.959 1.00 39.88 253 VAL A N 1
ATOM 2015 C CA . VAL A 1 253 ? -16.499 -14.463 6.184 1.00 39.88 253 VAL A CA 1
ATOM 2016 C C . VAL A 1 253 ? -16.855 -15.830 6.762 1.00 39.88 253 VAL A C 1
ATOM 2018 O O . VAL A 1 253 ? -16.434 -16.132 7.875 1.00 39.88 253 VAL A O 1
ATOM 2021 N N . GLY A 1 254 ? -17.671 -16.603 6.041 1.00 38.69 254 GLY A N 1
ATOM 2022 C CA . GLY A 1 254 ? -17.977 -18.000 6.364 1.00 38.69 254 GLY A CA 1
ATOM 2023 C C . GLY A 1 254 ? -19.381 -18.443 5.948 1.00 38.69 254 GLY A C 1
ATOM 2024 O O . GLY A 1 254 ? -20.324 -18.228 6.701 1.00 38.69 254 GLY A O 1
ATOM 2025 N N . GLU A 1 255 ? -19.496 -19.025 4.751 1.00 30.50 255 GLU A N 1
ATOM 2026 C CA . GLU A 1 255 ? -19.655 -20.478 4.536 1.00 30.50 255 GLU A CA 1
ATOM 2027 C C . GLU A 1 255 ? -18.768 -20.887 3.351 1.00 30.50 255 GLU A C 1
ATOM 2029 O O . GLU A 1 255 ? -18.629 -20.060 2.416 1.00 30.50 255 GLU A O 1
#

Nearest PDB structures (foldseek):
  3afl-assem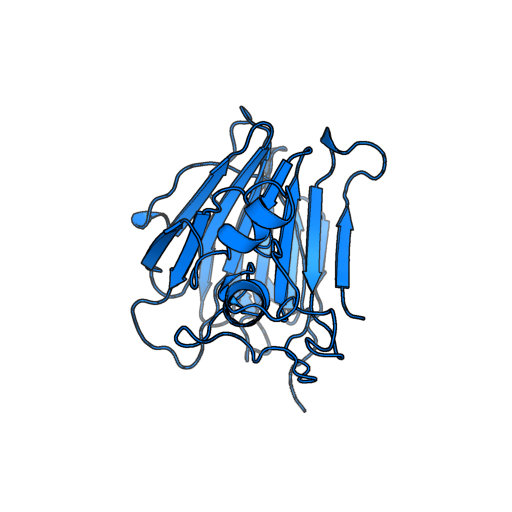bly1_A  TM=8.024E-01  e=1.421E-08  Agrobacterium fabrum str. C58
  3a0o-assembly1_A  TM=8.181E-01  e=3.710E-08  Agrobacterium fabrum str. C58
  6lja-assembly1_A  TM=6.765E-01  e=4.751E-06  Bacteroides intestinalis DSM 17393
  6ljl-assembly1_A  TM=6.425E-01  e=7.279E-06  Bacteroides intestinalis DSM 17393
  5aee-assembly1_A  TM=5.479E-01  e=5.854E+00  Escherichia coli K-12

Secondary structure (DSSP, 8-state):
--EEEEES-SS-GGG-EEEEEE--TTTT-TT--SPTTEEEEEETTEEEE------SSTT-HIIIIIITSSTTSB---BTTBPPPTT-------------EE-----BTTTTEEEEE-SSEEEEEEEE-SSPPEEEEEES-SSPP-HHHHHHTTPPPPPP-EEEEEE-SS--SS---EEEEEEEETT---PPPPEEEE-SSEEEEEEE-TTSPEEEEEEEPTT-SSEEETTEEE-SSEEEEETTEEEEEPPPP---

pLDDT: mean 80.56, std 16.22, range [30.5, 96.31]